Protein AF-A0A6M0C838-F1 (afdb_monomer)

Radius of gyration: 20.55 Å; Cα contacts (8 Å, |Δi|>4): 405; chains: 1; bounding box: 51×41×65 Å

Secondary structure (DSSP, 8-state):
--------HHHHHHHHHHHHHH--GGGPPPP-EEE-SSSS-HHHHHHHSB-TTS-B--EEEETTEEHHHHHHHTTSS----TT---SSSHHHHHHHHHHHHHTT-GGG-TTTTTTS----HHHHHHHHHHHHHHHHHIIIIIGGGTPEETTT-HHHHHHHHHHT-EEEEEEE-TT--SEEETTEEEEEEEETTEEEEEEEETTTSTTTHHHHHHIIIIISTTS--EEEEEEEEEEETTEEEEE---GGGEESSPPPP-

pLDDT: mean 93.05, std 8.96, range [28.39, 98.75]

Mean predicted aligned error: 4.48 Å

Sequence (258 aa):
AEGSKPVTEAGKAATEMAKQYFGLPNDKLTTVDIEFDGEEPVEICLEKYRDHQGRLICYVHKDGENYNLKLIEEGWSPYFYKYGYSRIYHREMLAAEAQAQANNLVIWNPATNIKSASRNYQLLIPWWSLRAGIVDRYRTYGIPTGVLAVRLDYPQILEAAEKGEFVTLFYDLQGGITKWLDRGASILDGAKDRLIKLWIPDAKSSKMRPLLRLLKNRYFGLGRGYVYISGKVEMYRDKPEIILKDLGQLSDFPPQIN

Foldseek 3Di:
DPDPDWDFLLNVVLVVVVCVVQDDPPRDGADKDWAALDPDPPVLQLVQQADQARDHDTFIGHPNDGVLLVCQLQVSDQPQQLQAARNPCNPSRVVSNVNCLVVCHRLNPCPRRVVTDHDPCVLVVVLSVLNRVLNVLCVVPVVVLQEAELRGRLVVLVVQQAVQHKHKYWFFCAAPFPDDDPQWTWDWDYHPLRIEIETEGNCVDPQNVVVSCCSVPAHYHSHSGIWIFIAGWHDDPPHTYGYDRDPVRTDSHHDDDD

Nearest PDB structures (foldseek):
  4wrd-assembly1_A  TM=8.066E-01  e=1.525E-03  Staphylococcus aureus subsp. aureus COL
  4yij-assembly1_A  TM=8.718E-01  e=3.773E-03  Staphylococcus aureus
  3nxw-assembly1_A  TM=7.493E-01  e=1.272E-03  Staphylococcus aureus
  5igg-assembly1_A  TM=7.469E-01  e=1.941E-03  Staphylococcus aureus
  7u5c-assembly1_F  TM=5.166E-01  e=9.843E-02  Homo sapiens

Solvent-accessible surface area (backbone atoms only — not comparable to full-atom values): 14233 Å² total; per-residue (Å²): 132,90,69,73,83,73,78,27,53,47,58,54,51,42,50,54,51,49,50,58,73,56,50,44,82,91,82,43,82,65,76,67,50,77,45,62,79,62,93,61,60,67,74,56,40,74,69,41,38,47,47,56,86,67,47,79,56,61,46,44,25,48,97,84,41,53,49,63,52,48,33,15,46,63,12,63,37,75,72,84,34,53,87,22,66,54,77,83,51,45,68,60,37,52,52,26,31,53,53,11,50,77,68,38,24,53,71,52,22,74,71,57,30,68,93,46,52,76,80,65,54,86,61,45,51,61,51,22,50,56,29,10,56,49,41,47,47,35,61,71,47,16,47,84,63,66,38,37,38,50,68,68,35,46,71,60,48,46,56,34,9,76,69,50,35,76,47,41,33,45,41,64,38,32,84,40,74,71,42,84,53,96,66,19,33,34,31,68,41,49,26,84,92,47,48,40,36,40,38,26,68,46,49,87,40,78,85,35,44,65,53,54,48,48,45,55,72,46,20,20,60,91,35,55,18,63,34,33,41,48,41,52,26,29,60,56,89,96,32,37,30,31,75,55,84,59,66,87,32,56,34,93,58,60,71,79,83,129

Structure (mmCIF, N/CA/C/O backbone):
data_AF-A0A6M0C838-F1
#
_entry.id   AF-A0A6M0C838-F1
#
loop_
_atom_site.group_PDB
_atom_site.id
_atom_site.type_symbol
_atom_site.label_atom_id
_atom_site.label_alt_id
_atom_site.label_comp_id
_atom_site.label_asym_id
_atom_site.label_entity_id
_atom_site.label_seq_id
_atom_site.pdbx_PDB_ins_code
_atom_site.Cartn_x
_atom_site.Cartn_y
_atom_site.Cartn_z
_atom_site.occupancy
_atom_site.B_iso_or_equiv
_atom_site.auth_seq_id
_atom_site.auth_comp_id
_atom_site.auth_asym_id
_atom_site.auth_atom_id
_atom_site.pdbx_PDB_model_num
ATOM 1 N N . ALA A 1 1 ? 3.795 18.740 6.873 1.00 28.39 1 ALA A N 1
ATOM 2 C CA . ALA A 1 1 ? 3.297 19.017 5.518 1.00 28.39 1 ALA A CA 1
ATOM 3 C C . ALA A 1 1 ? 3.721 17.853 4.640 1.00 28.39 1 ALA A C 1
ATOM 5 O O . ALA A 1 1 ? 4.916 17.679 4.432 1.00 28.39 1 ALA A O 1
ATOM 6 N N . GLU A 1 2 ? 2.786 17.002 4.220 1.00 32.84 2 GLU A N 1
ATOM 7 C CA . GLU A 1 2 ? 3.049 16.064 3.127 1.00 32.84 2 GLU A CA 1
ATOM 8 C C . GLU A 1 2 ? 3.131 16.900 1.850 1.00 32.84 2 GLU A C 1
ATOM 10 O O . GLU A 1 2 ? 2.119 17.262 1.256 1.00 32.84 2 GLU A O 1
ATOM 15 N N . GLY A 1 3 ? 4.348 17.316 1.498 1.00 43.34 3 GLY A N 1
ATOM 16 C CA . GLY A 1 3 ? 4.607 17.903 0.192 1.00 43.34 3 GLY A CA 1
ATOM 17 C C . GLY A 1 3 ? 4.214 16.896 -0.883 1.00 43.34 3 GLY A C 1
ATOM 18 O O . GLY A 1 3 ? 4.438 15.690 -0.725 1.00 43.34 3 GLY A O 1
ATOM 19 N N . SER A 1 4 ? 3.603 17.386 -1.959 1.00 58.72 4 SER A N 1
ATOM 20 C CA . SER A 1 4 ? 3.324 16.579 -3.141 1.00 58.72 4 SER A CA 1
ATOM 21 C C . SER A 1 4 ? 4.575 15.800 -3.556 1.00 58.72 4 SER A C 1
ATOM 23 O O . SER A 1 4 ? 5.711 16.240 -3.365 1.00 58.72 4 SER A O 1
ATOM 25 N N . LYS A 1 5 ? 4.362 14.594 -4.094 1.00 71.75 5 LYS A N 1
ATOM 26 C CA . LYS A 1 5 ? 5.429 13.765 -4.662 1.00 71.75 5 LYS A CA 1
ATOM 27 C C . LYS A 1 5 ? 6.321 14.657 -5.555 1.00 71.75 5 LYS A C 1
ATOM 29 O O . LYS A 1 5 ? 5.770 15.238 -6.487 1.00 71.75 5 LYS A O 1
ATOM 34 N N . PRO A 1 6 ? 7.640 14.787 -5.293 1.00 82.56 6 PRO A N 1
ATOM 35 C CA . PRO A 1 6 ? 8.487 15.657 -6.097 1.00 82.56 6 PRO A CA 1
ATOM 36 C C . PRO A 1 6 ? 8.467 15.211 -7.556 1.00 82.56 6 PRO A C 1
ATOM 38 O O . PRO A 1 6 ? 8.515 14.010 -7.839 1.00 82.56 6 PRO A O 1
ATOM 41 N N . VAL A 1 7 ? 8.412 16.185 -8.460 1.00 85.88 7 VAL A N 1
ATOM 42 C CA . VAL A 1 7 ? 8.670 15.966 -9.883 1.00 85.88 7 VAL A CA 1
ATOM 43 C C . VAL A 1 7 ? 10.185 15.944 -10.060 1.00 85.88 7 VAL A C 1
ATOM 45 O O . VAL A 1 7 ? 10.854 16.925 -9.740 1.00 85.88 7 VAL A O 1
ATOM 48 N N . THR A 1 8 ? 10.717 14.816 -10.520 1.00 90.44 8 THR A N 1
ATOM 49 C CA . THR A 1 8 ? 12.157 14.591 -10.704 1.00 90.44 8 THR A CA 1
ATOM 50 C C . THR A 1 8 ? 12.494 14.566 -12.195 1.00 90.44 8 THR A C 1
ATOM 52 O O . THR A 1 8 ? 11.625 14.246 -13.013 1.00 90.44 8 THR A O 1
ATOM 55 N N . GLU A 1 9 ? 13.737 14.873 -12.574 1.00 92.56 9 GLU A N 1
ATOM 56 C CA . GLU A 1 9 ? 14.165 14.760 -13.979 1.00 92.56 9 GLU A CA 1
ATOM 57 C C . GLU A 1 9 ? 14.080 13.312 -14.469 1.00 92.56 9 GLU A C 1
ATOM 59 O O . GLU A 1 9 ? 13.559 13.054 -15.554 1.00 92.56 9 GLU A O 1
ATOM 64 N N . ALA A 1 10 ? 14.456 12.354 -13.618 1.00 93.06 10 ALA A N 1
ATOM 65 C CA . ALA A 1 10 ? 14.259 10.938 -13.915 1.00 93.06 10 ALA A CA 1
ATOM 66 C C . ALA A 1 10 ? 12.784 10.583 -14.173 1.00 93.06 10 ALA A C 1
ATOM 68 O O . ALA A 1 10 ? 12.490 9.791 -15.059 1.00 93.06 10 ALA A O 1
ATOM 69 N N . GLY A 1 11 ? 11.844 11.176 -13.427 1.00 92.62 11 GLY A N 1
ATOM 70 C CA . GLY A 1 11 ? 10.411 10.923 -13.597 1.00 92.62 11 GLY A CA 1
ATOM 71 C C . GLY A 1 11 ? 9.865 11.463 -14.920 1.00 92.62 11 GLY A C 1
ATOM 72 O O . GLY A 1 11 ? 9.024 10.821 -15.552 1.00 92.62 11 GLY A O 1
ATOM 73 N N . LYS A 1 12 ? 10.371 12.616 -15.374 1.00 92.88 12 LYS A N 1
ATOM 74 C CA . LYS A 1 12 ? 10.066 13.145 -16.712 1.00 92.88 12 LYS A CA 1
ATOM 75 C C . LYS A 1 12 ? 10.638 12.231 -17.797 1.00 92.88 12 LYS A C 1
ATOM 77 O O . LYS A 1 12 ? 9.908 11.845 -18.701 1.00 92.88 12 LYS A O 1
ATOM 82 N N . ALA A 1 13 ? 11.901 11.826 -17.669 1.00 94.56 13 ALA A N 1
ATOM 83 C CA . ALA A 1 13 ? 12.549 10.931 -18.627 1.00 94.56 13 ALA A CA 1
ATOM 84 C C . ALA A 1 13 ? 11.859 9.556 -18.703 1.00 94.56 13 ALA A C 1
ATOM 86 O O . ALA A 1 13 ? 11.600 9.065 -19.796 1.00 94.56 13 ALA A O 1
ATOM 87 N N . ALA A 1 14 ? 11.463 8.983 -17.562 1.00 95.00 14 ALA A N 1
ATOM 88 C CA . ALA A 1 14 ? 10.695 7.739 -17.509 1.00 95.00 14 ALA A CA 1
ATOM 89 C C . ALA A 1 14 ? 9.324 7.869 -18.196 1.00 95.00 14 ALA A C 1
ATOM 91 O O . ALA A 1 14 ? 8.852 6.917 -18.810 1.00 95.00 14 ALA A O 1
ATOM 92 N N . THR A 1 15 ? 8.693 9.049 -18.131 1.00 94.25 15 THR A N 1
ATOM 93 C CA . THR A 1 15 ? 7.437 9.322 -18.851 1.00 94.25 15 THR A CA 1
ATOM 94 C C . THR A 1 15 ? 7.646 9.290 -20.363 1.00 94.25 15 THR A C 1
ATOM 96 O O . THR A 1 15 ? 6.845 8.692 -21.077 1.00 94.25 15 THR A O 1
ATOM 99 N N . GLU A 1 16 ? 8.717 9.907 -20.863 1.00 95.00 16 GLU A N 1
ATOM 100 C CA . GLU A 1 16 ? 9.027 9.881 -22.296 1.00 95.00 16 GLU A CA 1
ATOM 101 C C . GLU A 1 16 ? 9.441 8.484 -22.768 1.00 95.00 16 GLU A C 1
ATOM 103 O O . GLU A 1 16 ? 8.980 8.040 -23.817 1.00 95.00 16 GLU A O 1
ATOM 108 N N . MET A 1 17 ? 10.215 7.749 -21.965 1.00 95.19 17 MET A N 1
ATOM 109 C CA . MET A 1 17 ? 10.543 6.351 -22.247 1.00 95.19 17 MET A CA 1
ATOM 110 C C . MET A 1 17 ? 9.269 5.497 -22.341 1.00 95.19 17 MET A C 1
ATOM 112 O O . MET A 1 17 ? 9.098 4.775 -23.318 1.00 95.19 17 MET A O 1
ATOM 116 N N . ALA A 1 18 ? 8.320 5.647 -21.409 1.00 94.56 18 ALA A N 1
ATOM 117 C CA . ALA A 1 18 ? 7.044 4.930 -21.457 1.00 94.56 18 ALA A CA 1
ATOM 118 C C . ALA A 1 18 ? 6.247 5.236 -22.738 1.00 94.56 18 ALA A C 1
ATOM 120 O O . ALA A 1 18 ? 5.714 4.328 -23.375 1.00 94.56 18 ALA A O 1
ATOM 121 N N . LYS A 1 19 ? 6.180 6.514 -23.142 1.00 92.62 19 LYS A N 1
ATOM 122 C CA . LYS A 1 19 ? 5.511 6.924 -24.389 1.00 92.62 19 LYS A CA 1
ATOM 123 C C . LYS A 1 19 ? 6.163 6.304 -25.619 1.00 92.62 19 LYS A C 1
ATOM 125 O O . LYS A 1 19 ? 5.452 5.913 -26.535 1.00 92.62 19 LYS A O 1
ATOM 130 N N . GLN A 1 20 ? 7.491 6.224 -25.647 1.00 91.81 20 GLN A N 1
ATOM 131 C CA . GLN A 1 20 ? 8.221 5.587 -26.742 1.00 91.81 20 GLN A CA 1
ATOM 132 C C . GLN A 1 20 ? 7.998 4.073 -26.750 1.00 91.81 20 GLN A C 1
ATOM 134 O O . GLN A 1 20 ? 7.722 3.508 -27.802 1.00 91.81 20 GLN A O 1
ATOM 139 N N . TYR A 1 21 ? 8.051 3.432 -25.582 1.00 93.25 21 TYR A N 1
ATOM 140 C CA . TYR A 1 21 ? 7.872 1.991 -25.423 1.00 93.25 21 TYR A CA 1
ATOM 141 C C . TYR A 1 21 ? 6.490 1.505 -25.882 1.00 93.25 21 TYR A C 1
ATOM 143 O O . TYR A 1 21 ? 6.378 0.506 -26.592 1.00 93.25 21 TYR A O 1
ATOM 151 N N . PHE A 1 22 ? 5.434 2.228 -25.500 1.00 92.75 22 PHE A N 1
ATOM 152 C CA . PHE A 1 22 ? 4.050 1.914 -25.875 1.00 92.75 22 PHE A CA 1
ATOM 153 C C . PHE A 1 22 ? 3.586 2.617 -27.160 1.00 92.75 22 PHE A C 1
ATOM 155 O O . PHE A 1 22 ? 2.457 2.405 -27.603 1.00 92.75 22 PHE A O 1
ATOM 162 N N . GLY A 1 23 ? 4.424 3.467 -27.751 1.00 87.94 23 GLY A N 1
ATOM 163 C CA . GLY A 1 23 ? 4.098 4.208 -28.961 1.00 87.94 23 GLY A CA 1
ATOM 164 C C . GLY A 1 23 ? 4.132 3.313 -30.197 1.00 87.94 23 GLY A C 1
ATOM 165 O O . GLY A 1 23 ? 5.055 2.525 -30.385 1.00 87.94 23 GLY A O 1
ATOM 166 N N . LEU A 1 24 ? 3.143 3.470 -31.076 1.00 79.25 24 LEU A N 1
ATOM 167 C CA . LEU A 1 24 ? 3.157 2.905 -32.425 1.00 79.25 24 LEU A CA 1
ATOM 168 C C . LEU A 1 24 ? 3.173 4.032 -33.469 1.00 79.25 24 LEU A C 1
ATOM 170 O O . LEU A 1 24 ? 2.684 5.130 -33.194 1.00 79.25 24 LEU A O 1
ATOM 174 N N . PRO A 1 25 ? 3.677 3.778 -34.692 1.00 75.00 25 PRO A N 1
ATOM 175 C CA . PRO A 1 25 ? 3.532 4.722 -35.795 1.00 75.00 25 PRO A CA 1
ATOM 176 C C . PRO A 1 25 ? 2.058 5.082 -36.053 1.00 75.00 25 PRO A C 1
ATOM 178 O O . PRO A 1 25 ? 1.180 4.218 -35.980 1.00 75.00 25 PRO A O 1
ATOM 181 N N . ASN A 1 26 ? 1.808 6.338 -36.439 1.00 76.38 26 ASN A N 1
ATOM 182 C CA . ASN A 1 26 ? 0.496 6.864 -36.845 1.00 76.38 26 ASN A CA 1
ATOM 183 C C . ASN A 1 26 ? -0.595 6.802 -35.756 1.00 76.38 26 ASN A C 1
ATOM 185 O O . ASN A 1 26 ? -1.733 6.446 -36.060 1.00 76.38 26 ASN A O 1
ATOM 189 N N . ASP A 1 27 ? -0.250 7.108 -34.501 1.00 69.56 27 ASP A N 1
ATOM 190 C CA . ASP A 1 27 ? -1.187 7.187 -33.363 1.00 69.56 27 ASP A CA 1
ATOM 191 C C . ASP A 1 27 ? -2.008 5.907 -33.112 1.00 69.56 27 ASP A C 1
ATOM 193 O O . ASP A 1 27 ? -3.088 5.938 -32.515 1.00 69.56 27 ASP A O 1
ATOM 197 N N . LYS A 1 28 ? -1.508 4.746 -33.554 1.00 78.44 28 LYS A N 1
ATOM 198 C CA . LYS A 1 28 ? -2.159 3.467 -33.260 1.00 78.44 28 LYS A CA 1
ATOM 199 C C . LYS A 1 28 ? -2.012 3.128 -31.777 1.00 78.44 28 LYS A C 1
ATOM 201 O O . LYS A 1 28 ? -0.942 3.280 -31.192 1.00 78.44 28 LYS A O 1
ATOM 206 N N . LEU A 1 29 ? -3.086 2.614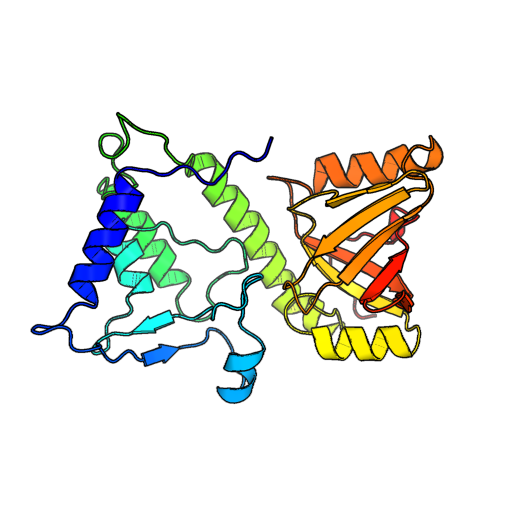 -31.183 1.00 80.62 29 LEU A N 1
ATOM 207 C CA . LEU A 1 29 ? -3.047 2.080 -29.824 1.00 80.62 29 LEU A CA 1
ATOM 208 C C . LEU A 1 29 ? -2.270 0.760 -29.814 1.00 80.62 29 LEU A C 1
ATOM 210 O O . LEU A 1 29 ? -2.553 -0.135 -30.612 1.00 80.62 29 LEU A O 1
ATOM 214 N N . THR A 1 30 ? -1.306 0.635 -28.903 1.00 89.00 30 THR A N 1
ATOM 215 C CA . THR A 1 30 ? -0.664 -0.652 -28.621 1.00 89.00 30 THR A CA 1
ATOM 216 C C . THR A 1 30 ? -1.625 -1.564 -27.866 1.00 89.00 30 THR A C 1
ATOM 218 O O . THR A 1 30 ? -2.434 -1.102 -27.061 1.00 89.00 30 THR A O 1
ATOM 221 N N . THR A 1 31 ? -1.523 -2.866 -28.118 1.00 92.69 31 THR A N 1
ATOM 222 C CA . THR A 1 31 ? -2.151 -3.883 -27.267 1.00 92.69 31 THR A CA 1
ATOM 223 C C . THR A 1 31 ? -1.137 -4.323 -26.221 1.00 92.69 31 THR A C 1
ATOM 225 O O . THR A 1 31 ? 0.065 -4.331 -26.491 1.00 92.69 31 THR A O 1
ATOM 228 N N . VAL A 1 32 ? -1.621 -4.620 -25.021 1.00 95.94 32 VAL A N 1
ATOM 229 C CA . VAL A 1 32 ? -0.826 -5.145 -23.911 1.00 95.94 32 VAL A CA 1
ATOM 230 C C . VAL A 1 32 ? -1.618 -6.242 -23.225 1.00 95.94 32 VAL A C 1
ATOM 232 O O . VAL A 1 32 ? -2.849 -6.168 -23.172 1.00 95.94 32 VAL A O 1
ATOM 235 N N . ASP A 1 33 ? -0.907 -7.207 -22.662 1.00 96.88 33 ASP A N 1
ATOM 236 C CA . ASP A 1 33 ? -1.489 -8.179 -21.751 1.00 96.88 33 ASP A CA 1
ATOM 237 C C . ASP A 1 33 ? -1.385 -7.654 -20.319 1.00 96.88 33 ASP A C 1
ATOM 239 O O . ASP A 1 33 ? -0.423 -6.979 -19.934 1.00 96.88 33 ASP A O 1
ATOM 243 N N . ILE A 1 34 ? -2.411 -7.947 -19.526 1.00 96.19 34 ILE A N 1
ATOM 244 C CA . ILE A 1 34 ? -2.494 -7.557 -18.123 1.00 96.19 34 ILE A CA 1
ATOM 245 C C . ILE A 1 34 ? -2.469 -8.825 -17.279 1.00 96.19 34 ILE A C 1
ATOM 247 O O . ILE A 1 34 ? -3.307 -9.706 -17.455 1.00 96.19 34 ILE A O 1
ATOM 251 N N . GLU A 1 35 ? -1.547 -8.883 -16.324 1.00 96.69 35 GLU A N 1
ATOM 252 C CA . GLU A 1 35 ? -1.422 -9.989 -15.377 1.00 96.69 35 GLU A CA 1
ATOM 253 C C . GLU A 1 35 ? -1.658 -9.481 -13.951 1.00 96.69 35 GLU A C 1
ATOM 255 O O . GLU A 1 35 ? -1.008 -8.543 -13.479 1.00 96.69 35 GLU A O 1
ATOM 260 N N . PHE A 1 36 ? -2.610 -10.089 -13.247 1.00 95.69 36 PHE A N 1
ATOM 261 C CA . PHE A 1 36 ? -2.862 -9.782 -11.844 1.00 95.69 36 PHE A CA 1
ATOM 262 C C . PHE A 1 36 ? -1.992 -10.652 -10.940 1.00 95.69 36 PHE A C 1
ATOM 264 O O . PHE A 1 36 ? -1.805 -11.833 -11.187 1.00 95.69 36 PHE A O 1
ATOM 271 N N . ASP A 1 37 ? -1.526 -10.075 -9.833 1.00 92.19 37 ASP A N 1
ATOM 272 C CA . ASP A 1 37 ? -0.753 -10.780 -8.798 1.00 92.19 37 ASP A CA 1
ATOM 273 C C . ASP A 1 37 ? -1.647 -11.662 -7.890 1.00 92.19 37 ASP A C 1
ATOM 275 O O . ASP A 1 37 ? -1.241 -12.054 -6.797 1.00 92.19 37 ASP A O 1
ATOM 279 N N . GLY A 1 38 ? -2.910 -11.876 -8.273 1.00 87.38 38 GLY A N 1
ATOM 280 C CA . GLY A 1 38 ? -3.919 -12.662 -7.561 1.00 87.38 38 GLY A CA 1
ATOM 281 C C . GLY A 1 38 ? -4.126 -14.036 -8.188 1.00 87.38 38 GLY A C 1
ATOM 282 O O . GLY A 1 38 ? -3.859 -14.224 -9.368 1.00 87.38 38 GLY A O 1
ATOM 283 N N . GLU A 1 39 ? -4.623 -14.984 -7.397 1.00 88.12 39 GLU A N 1
ATOM 284 C CA . GLU A 1 39 ? -4.967 -16.338 -7.871 1.00 88.12 39 GLU A CA 1
ATOM 285 C C . GLU A 1 39 ? -6.455 -16.453 -8.247 1.00 88.12 39 GLU A C 1
ATOM 287 O O . GLU A 1 39 ? -6.923 -17.498 -8.696 1.00 88.12 39 GLU A O 1
ATOM 292 N N . GLU A 1 40 ? -7.225 -15.385 -8.036 1.00 91.62 40 GLU A N 1
ATOM 293 C CA . GLU A 1 40 ? -8.644 -15.349 -8.360 1.00 91.62 40 GLU A CA 1
ATOM 294 C C . GLU A 1 40 ? -8.890 -15.242 -9.880 1.00 91.62 40 GLU A C 1
ATOM 296 O O . GLU A 1 40 ? -8.058 -14.691 -10.604 1.00 91.62 40 GLU A O 1
ATOM 301 N N . PRO A 1 41 ? -10.065 -15.680 -10.377 1.00 94.62 41 PRO A N 1
ATOM 302 C CA . PRO A 1 41 ? -10.502 -15.408 -11.746 1.00 94.62 41 PRO A CA 1
ATOM 303 C C . PRO A 1 41 ? -10.345 -13.934 -12.151 1.00 94.62 41 PRO A C 1
ATOM 305 O O . PRO A 1 41 ? -10.507 -13.024 -11.328 1.00 94.62 41 PRO A O 1
ATOM 308 N N . VAL A 1 42 ? -10.064 -13.689 -13.434 1.00 93.00 42 VAL A N 1
ATOM 309 C CA . VAL A 1 42 ? -9.753 -12.353 -13.976 1.00 93.00 42 VAL A CA 1
ATOM 310 C C . VAL A 1 42 ? -10.862 -11.342 -13.683 1.00 93.00 42 VAL A C 1
ATOM 312 O O . VAL A 1 42 ? -10.577 -10.193 -13.348 1.00 93.00 42 VAL A O 1
ATOM 315 N N . GLU A 1 43 ? -12.122 -11.764 -13.743 1.00 93.00 43 GLU A N 1
ATOM 316 C CA . GLU A 1 43 ? -13.293 -10.925 -13.484 1.00 93.00 43 GLU A CA 1
ATOM 317 C C . GLU A 1 43 ? -13.299 -10.407 -12.042 1.00 93.00 43 GLU A C 1
ATOM 319 O O . GLU A 1 43 ? -13.562 -9.229 -11.798 1.00 93.00 43 GLU A O 1
ATOM 324 N N . ILE A 1 44 ? -12.927 -11.268 -11.090 1.00 91.69 44 ILE A N 1
ATOM 325 C CA . ILE A 1 44 ? -12.783 -10.899 -9.678 1.00 91.69 44 ILE A CA 1
ATOM 326 C C . ILE A 1 44 ? -11.574 -9.978 -9.506 1.00 91.69 44 ILE A C 1
ATOM 328 O O . ILE A 1 44 ? -11.643 -8.982 -8.778 1.00 91.69 44 ILE A O 1
ATOM 332 N N . CYS A 1 45 ? -10.471 -10.264 -10.199 1.00 92.19 45 CYS A N 1
ATOM 333 C CA . CYS A 1 45 ? -9.277 -9.438 -10.110 1.00 92.19 45 CYS A CA 1
ATOM 334 C C . CYS A 1 45 ? -9.510 -8.003 -10.616 1.00 92.19 45 CYS A C 1
ATOM 336 O O . CYS A 1 45 ? -9.096 -7.041 -9.963 1.00 92.19 45 CYS A O 1
ATOM 338 N N . LEU A 1 46 ? -10.241 -7.846 -11.724 1.00 91.25 46 LEU A N 1
ATOM 339 C CA . LEU A 1 46 ? -10.620 -6.553 -12.306 1.00 91.25 46 LEU A CA 1
ATOM 340 C C . LEU A 1 46 ? -11.431 -5.674 -11.348 1.00 91.25 46 LEU A C 1
ATOM 342 O O . LEU A 1 46 ? -11.379 -4.441 -11.444 1.00 91.25 46 LEU A O 1
ATOM 346 N N . GLU A 1 47 ? -12.185 -6.281 -10.437 1.00 87.25 47 GLU A N 1
ATOM 347 C CA . GLU A 1 47 ? -12.945 -5.563 -9.421 1.00 87.25 47 GLU A CA 1
ATOM 348 C C . GLU A 1 47 ? -12.105 -5.259 -8.172 1.00 87.25 47 GLU A C 1
ATOM 350 O O . GLU A 1 47 ? -12.133 -4.132 -7.663 1.00 87.25 47 GLU A O 1
ATOM 355 N N . LYS A 1 48 ? -11.358 -6.251 -7.673 1.00 87.88 48 LYS A N 1
ATOM 356 C CA . LYS A 1 48 ? -10.643 -6.166 -6.390 1.00 87.88 48 LYS A CA 1
ATOM 357 C C . LYS A 1 48 ? -9.320 -5.408 -6.464 1.00 87.88 48 LYS A C 1
ATOM 359 O O . LYS A 1 48 ? -8.985 -4.655 -5.548 1.00 87.88 48 LYS A O 1
ATOM 364 N N . TYR A 1 49 ? -8.535 -5.600 -7.522 1.00 89.38 49 TYR A N 1
ATOM 365 C CA . TYR A 1 49 ? -7.148 -5.127 -7.588 1.00 89.38 49 TYR A CA 1
ATOM 366 C C . TYR A 1 49 ? -7.081 -3.710 -8.146 1.00 89.38 49 TYR A C 1
ATOM 368 O O . TYR A 1 49 ? -6.602 -3.457 -9.253 1.00 89.38 49 TYR A O 1
ATOM 376 N N . ARG A 1 50 ? -7.565 -2.765 -7.337 1.00 87.56 50 ARG A N 1
ATOM 377 C CA . ARG A 1 50 ? -7.547 -1.334 -7.640 1.00 87.56 50 ARG A CA 1
ATOM 378 C C . ARG A 1 50 ? -6.889 -0.527 -6.535 1.00 87.56 50 ARG A C 1
ATOM 380 O O . ARG A 1 50 ? -6.901 -0.901 -5.362 1.00 87.56 50 ARG A O 1
ATOM 387 N N . ASP A 1 51 ? -6.283 0.588 -6.916 1.00 85.88 51 ASP A N 1
ATOM 388 C CA . ASP A 1 51 ? -5.803 1.572 -5.952 1.00 85.88 51 ASP A CA 1
ATOM 389 C C . ASP A 1 51 ? -6.913 2.528 -5.496 1.00 85.88 51 ASP A C 1
ATOM 391 O O . ASP A 1 51 ? -8.059 2.458 -5.936 1.00 85.88 51 ASP A O 1
ATOM 395 N N . HIS A 1 52 ? -6.566 3.465 -4.612 1.00 81.75 52 HIS A N 1
ATOM 396 C CA . HIS A 1 52 ? -7.521 4.437 -4.078 1.00 81.75 52 HIS A CA 1
ATOM 397 C C . HIS A 1 52 ? -8.110 5.393 -5.133 1.00 81.75 52 HIS A C 1
ATOM 399 O O . HIS A 1 52 ? -9.110 6.058 -4.857 1.00 81.75 52 HIS A O 1
ATOM 405 N N . GLN A 1 53 ? -7.496 5.486 -6.319 1.00 83.44 53 GLN A N 1
ATOM 406 C CA . GLN A 1 53 ? -8.008 6.238 -7.467 1.00 83.44 53 GLN A CA 1
ATOM 407 C C . GLN A 1 53 ? -8.796 5.357 -8.452 1.00 83.44 53 GLN A C 1
ATOM 409 O O . GLN A 1 53 ? -9.240 5.860 -9.481 1.00 83.44 53 GLN A O 1
ATOM 414 N N . GLY A 1 54 ? -8.969 4.065 -8.163 1.00 83.81 54 GLY A N 1
ATOM 415 C CA . GLY A 1 54 ? -9.667 3.119 -9.028 1.00 83.81 54 GLY A CA 1
ATOM 416 C C . GLY A 1 54 ? -8.817 2.570 -10.177 1.00 83.81 54 GLY A C 1
ATOM 417 O O . GLY A 1 54 ? -9.359 1.889 -11.048 1.00 83.81 54 GLY A O 1
ATOM 418 N N . ARG A 1 55 ? -7.504 2.836 -10.212 1.00 89.88 55 ARG A N 1
ATOM 419 C CA . ARG A 1 55 ? -6.605 2.308 -11.254 1.00 89.88 55 ARG A CA 1
ATOM 420 C C . ARG A 1 55 ? -6.281 0.847 -10.973 1.00 89.88 55 ARG A C 1
ATOM 422 O O . ARG A 1 55 ? -6.072 0.495 -9.814 1.00 89.88 55 ARG A O 1
ATOM 429 N N . LEU A 1 56 ? -6.211 0.028 -12.021 1.00 92.50 56 LEU A N 1
ATOM 430 C CA . LEU A 1 56 ? -5.821 -1.377 -11.901 1.00 92.50 56 LEU A CA 1
ATOM 431 C C . LEU A 1 56 ? -4.391 -1.502 -11.365 1.00 92.50 56 LEU A C 1
ATOM 433 O O . LEU A 1 56 ? -3.500 -0.747 -11.755 1.00 92.50 56 LEU A O 1
ATOM 437 N N . ILE A 1 57 ? -4.185 -2.475 -10.484 1.00 92.25 57 ILE A N 1
ATOM 438 C CA . ILE A 1 57 ? -2.871 -2.857 -9.968 1.00 92.25 57 ILE A CA 1
ATOM 439 C C . ILE A 1 57 ? -2.531 -4.217 -10.563 1.00 92.25 57 ILE A C 1
ATOM 441 O O . ILE A 1 57 ? -3.114 -5.227 -10.178 1.00 92.25 57 ILE A O 1
ATOM 445 N N . CYS A 1 58 ? -1.606 -4.215 -11.514 1.00 95.31 58 CYS A N 1
ATOM 446 C CA . CYS A 1 58 ? -1.263 -5.366 -12.339 1.00 95.31 58 CYS A CA 1
ATOM 447 C C . CYS A 1 58 ? 0.148 -5.214 -12.925 1.00 95.31 58 CYS A C 1
ATOM 449 O O . CYS A 1 58 ? 0.736 -4.124 -12.883 1.00 95.31 58 CYS A O 1
ATOM 451 N N . TYR A 1 59 ? 0.671 -6.308 -13.468 1.00 97.19 59 TYR A N 1
ATOM 452 C CA . TYR A 1 59 ? 1.809 -6.307 -14.376 1.00 97.19 59 TYR A CA 1
ATOM 453 C C . TYR A 1 59 ? 1.317 -6.082 -15.800 1.00 97.19 59 TYR A C 1
ATOM 455 O O . TYR A 1 59 ? 0.252 -6.566 -16.186 1.00 97.19 59 TYR A O 1
ATOM 463 N N . VAL A 1 60 ? 2.091 -5.318 -16.562 1.00 97.56 60 VAL A N 1
ATOM 464 C CA . VAL A 1 60 ? 1.810 -5.020 -17.964 1.00 97.56 60 VAL A CA 1
ATOM 465 C C . VAL A 1 60 ? 2.854 -5.722 -18.811 1.00 97.56 60 VAL A C 1
ATOM 467 O O . VAL A 1 60 ? 4.052 -5.542 -18.589 1.00 97.56 60 VAL A O 1
ATOM 470 N N . HIS A 1 61 ? 2.392 -6.478 -19.799 1.00 97.88 61 HIS A N 1
ATOM 471 C CA . HIS A 1 61 ? 3.250 -7.164 -20.751 1.00 97.88 61 HIS A CA 1
ATOM 472 C C . HIS A 1 61 ? 3.006 -6.630 -22.157 1.00 97.88 61 HIS A C 1
ATOM 474 O O . HIS A 1 61 ? 1.861 -6.480 -22.585 1.00 97.88 61 HIS A O 1
ATOM 480 N N . LYS A 1 62 ? 4.080 -6.331 -22.884 1.00 95.88 62 LYS A N 1
ATOM 481 C CA . LYS A 1 62 ? 4.014 -5.933 -24.294 1.00 95.88 62 LYS A CA 1
ATOM 482 C C . LYS A 1 62 ? 4.868 -6.894 -25.101 1.00 95.88 62 LYS A C 1
ATOM 484 O O . LYS A 1 62 ? 6.054 -7.031 -24.829 1.00 95.88 62 LYS A O 1
ATOM 489 N N . ASP A 1 63 ? 4.258 -7.564 -26.076 1.00 94.25 63 ASP A N 1
ATOM 490 C CA . ASP A 1 63 ? 4.932 -8.563 -26.916 1.00 94.25 63 ASP A CA 1
ATOM 491 C C . ASP A 1 63 ? 5.658 -9.651 -26.083 1.00 94.25 63 ASP A C 1
ATOM 493 O O . ASP A 1 63 ? 6.728 -10.130 -26.452 1.00 94.25 63 ASP A O 1
ATOM 497 N N . GLY A 1 64 ? 5.085 -10.014 -24.925 1.00 95.44 64 GLY A N 1
ATOM 498 C CA . GLY A 1 64 ? 5.651 -10.973 -23.966 1.00 95.44 64 GLY A CA 1
ATOM 499 C C . GLY A 1 64 ? 6.717 -10.419 -23.008 1.00 95.44 64 GLY A C 1
ATOM 500 O O . GLY A 1 64 ? 7.164 -11.151 -22.128 1.00 95.44 64 GLY A O 1
ATOM 501 N N . GLU A 1 65 ? 7.129 -9.153 -23.132 1.00 97.06 65 GLU A N 1
ATOM 502 C CA . GLU A 1 65 ? 8.076 -8.518 -22.206 1.00 97.06 65 GLU A CA 1
ATOM 503 C C . GLU A 1 65 ? 7.342 -7.902 -21.007 1.00 97.06 65 GLU A C 1
ATOM 505 O O . GLU A 1 65 ? 6.444 -7.073 -21.172 1.00 97.06 65 GLU A O 1
ATOM 510 N N . ASN A 1 66 ? 7.768 -8.257 -19.792 1.00 98.00 66 ASN A N 1
ATOM 511 C CA . ASN A 1 66 ? 7.261 -7.674 -18.552 1.00 98.00 66 ASN A CA 1
ATOM 512 C C . ASN A 1 66 ? 7.791 -6.242 -18.381 1.00 98.00 66 ASN A C 1
ATOM 514 O O . ASN A 1 66 ? 8.920 -6.019 -17.930 1.00 98.00 66 ASN A O 1
ATOM 518 N N . TYR A 1 67 ? 6.950 -5.257 -18.691 1.00 97.81 67 TYR A N 1
ATOM 519 C CA . TYR A 1 67 ? 7.309 -3.843 -18.621 1.00 97.81 67 TYR A CA 1
ATOM 520 C C . TYR A 1 67 ? 7.702 -3.412 -17.202 1.00 97.81 67 TYR A C 1
ATOM 522 O O . TYR A 1 67 ? 8.628 -2.623 -17.020 1.00 97.81 67 TYR A O 1
ATOM 530 N N . ASN A 1 68 ? 7.041 -3.943 -16.169 1.00 97.62 68 ASN A N 1
ATOM 531 C CA . ASN A 1 68 ? 7.354 -3.604 -14.782 1.00 97.62 68 ASN A CA 1
ATOM 532 C C . ASN A 1 68 ? 8.768 -4.052 -14.392 1.00 97.62 68 ASN A C 1
ATOM 534 O O . ASN A 1 68 ? 9.463 -3.304 -13.704 1.00 97.62 68 ASN A O 1
ATOM 538 N N . LEU A 1 69 ? 9.187 -5.245 -14.823 1.00 98.25 69 LEU A N 1
ATOM 539 C CA . LEU A 1 69 ? 10.539 -5.746 -14.583 1.00 98.25 69 LEU A CA 1
ATOM 540 C C . LEU A 1 69 ? 11.571 -4.929 -15.371 1.00 98.25 69 LEU A C 1
ATOM 542 O O . LEU A 1 69 ? 12.533 -4.451 -14.772 1.00 98.25 69 LEU A O 1
ATOM 546 N N . LYS A 1 70 ? 11.303 -4.645 -16.653 1.00 98.31 70 LYS A N 1
ATOM 547 C CA . LYS A 1 70 ? 12.145 -3.785 -17.502 1.00 98.31 70 LYS A CA 1
ATOM 548 C C . LYS A 1 70 ? 12.451 -2.435 -16.853 1.00 98.31 70 LYS A C 1
ATOM 550 O O . LYS A 1 70 ? 13.599 -1.995 -16.820 1.00 98.31 70 LYS A O 1
ATOM 555 N N . LEU A 1 71 ? 11.430 -1.773 -16.298 1.00 98.38 71 LEU A N 1
ATOM 556 C CA . LEU A 1 71 ? 11.601 -0.494 -15.601 1.00 98.38 71 LEU A CA 1
ATOM 557 C C . LEU A 1 71 ? 12.598 -0.576 -14.445 1.00 98.38 71 LEU A C 1
ATOM 559 O O . LEU A 1 71 ? 13.288 0.404 -14.165 1.00 98.38 71 LEU A O 1
ATOM 563 N N . ILE A 1 72 ? 12.626 -1.707 -13.746 1.00 98.56 72 ILE A N 1
ATOM 564 C CA . ILE A 1 72 ? 13.504 -1.921 -12.600 1.00 98.56 72 ILE A CA 1
ATOM 565 C C . ILE A 1 72 ? 14.914 -2.258 -13.086 1.00 98.56 72 ILE A C 1
ATOM 567 O O . ILE A 1 72 ? 15.870 -1.640 -12.621 1.00 98.56 72 ILE A O 1
ATOM 571 N N . GLU A 1 73 ? 15.035 -3.169 -14.053 1.00 98.62 73 GLU A N 1
ATOM 572 C CA . GLU A 1 73 ? 16.309 -3.588 -14.653 1.00 98.62 73 GLU A CA 1
ATOM 573 C C . GLU A 1 73 ? 17.076 -2.415 -15.267 1.00 98.62 73 GLU A C 1
ATOM 575 O O . GLU A 1 73 ? 18.280 -2.278 -15.062 1.00 98.62 73 GLU A O 1
ATOM 580 N N . GLU A 1 74 ? 16.376 -1.521 -15.963 1.00 98.44 74 GLU A N 1
ATOM 581 C CA . GLU A 1 74 ? 16.965 -0.335 -16.592 1.00 98.44 74 GLU A CA 1
ATOM 582 C C . GLU A 1 74 ? 17.067 0.871 -15.634 1.00 98.44 74 GLU A C 1
ATOM 584 O O . GLU A 1 74 ? 17.537 1.946 -16.010 1.00 98.44 74 GLU A O 1
ATOM 589 N N . GLY A 1 75 ? 16.640 0.716 -14.377 1.00 97.88 75 GLY A N 1
ATOM 590 C CA . GLY A 1 75 ? 16.744 1.742 -13.338 1.00 97.88 75 GLY A CA 1
ATOM 591 C C . GLY A 1 75 ? 15.764 2.913 -13.468 1.00 97.88 75 GLY A C 1
ATOM 592 O O . GLY A 1 75 ? 15.925 3.913 -12.769 1.00 97.88 75 GLY A O 1
ATOM 593 N N . TRP A 1 76 ? 14.742 2.825 -14.321 1.00 97.44 76 TRP A N 1
ATOM 594 C CA . TRP A 1 76 ? 13.686 3.840 -14.450 1.00 97.44 76 TRP A CA 1
ATOM 595 C C . TRP A 1 76 ? 12.771 3.912 -13.223 1.00 97.44 76 TRP A C 1
ATOM 597 O O . TRP A 1 76 ? 12.221 4.973 -12.915 1.00 97.44 76 TRP A O 1
ATOM 607 N N . SER A 1 77 ? 12.608 2.796 -12.511 1.00 96.62 77 SER A N 1
ATOM 608 C CA . SER A 1 77 ? 11.794 2.684 -11.301 1.00 96.62 77 SER A CA 1
ATOM 609 C C . SER A 1 77 ? 12.512 1.846 -10.246 1.00 96.62 77 SER A C 1
ATOM 611 O O . SER A 1 77 ? 13.185 0.883 -10.602 1.00 96.62 77 SER A O 1
ATOM 613 N N . PRO A 1 78 ? 12.344 2.137 -8.942 1.00 96.88 78 PRO A N 1
ATOM 614 C CA . PRO A 1 78 ? 12.675 1.145 -7.935 1.00 96.88 78 PRO A CA 1
ATOM 615 C C . PRO A 1 78 ? 11.642 0.017 -7.988 1.00 96.88 78 PRO A C 1
ATOM 617 O O . PRO A 1 78 ? 10.537 0.185 -8.527 1.00 96.88 78 PRO A O 1
ATOM 620 N N . TYR A 1 79 ? 11.942 -1.095 -7.333 1.00 97.69 79 TYR A N 1
ATOM 621 C CA . TYR A 1 79 ? 10.916 -2.062 -7.001 1.00 97.69 79 TYR A CA 1
ATOM 622 C C . TYR A 1 79 ? 10.016 -1.461 -5.904 1.00 97.69 79 TYR A C 1
ATOM 624 O O . TYR A 1 7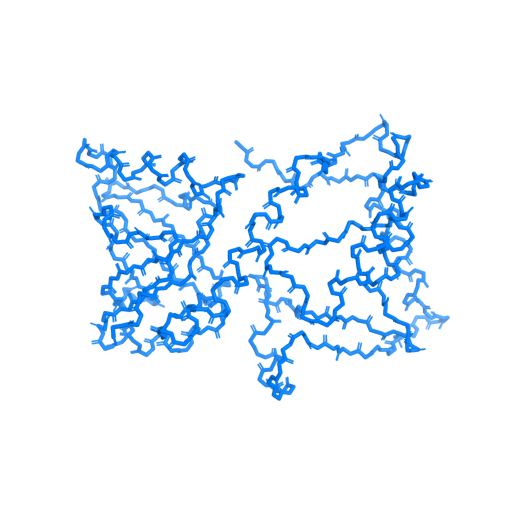9 ? 10.425 -1.236 -4.766 1.00 97.69 79 TYR A O 1
ATOM 632 N N . PHE A 1 80 ? 8.769 -1.126 -6.247 1.00 95.56 80 PHE A N 1
ATOM 633 C CA . PHE A 1 80 ? 7.845 -0.421 -5.350 1.00 95.56 80 PHE A CA 1
ATOM 634 C C . PHE A 1 80 ? 6.860 -1.380 -4.660 1.00 95.56 80 PHE A C 1
ATOM 636 O O . PHE A 1 80 ? 5.720 -1.539 -5.088 1.00 95.56 80 PHE A O 1
ATOM 643 N N . TYR A 1 81 ? 7.281 -1.990 -3.550 1.00 95.50 81 TYR A N 1
ATOM 644 C CA . TYR A 1 81 ? 6.549 -3.076 -2.869 1.00 95.50 81 TYR A CA 1
ATOM 645 C C . TYR A 1 81 ? 5.922 -2.687 -1.521 1.00 95.50 81 TYR A C 1
ATOM 647 O O . TYR A 1 81 ? 5.577 -3.538 -0.708 1.00 95.50 81 TYR A O 1
ATOM 655 N N . LYS A 1 82 ? 5.692 -1.394 -1.253 1.00 93.88 82 LYS A N 1
ATOM 656 C CA . LYS A 1 82 ? 5.141 -0.940 0.046 1.00 93.88 82 LYS A CA 1
ATOM 657 C C . LYS A 1 82 ? 3.725 -1.452 0.385 1.00 93.88 82 LYS A C 1
ATOM 659 O O . LYS A 1 82 ? 3.231 -1.181 1.483 1.00 93.88 82 LYS A O 1
ATOM 664 N N . TYR A 1 83 ? 3.063 -2.091 -0.579 1.00 91.62 83 TYR A N 1
ATOM 665 C CA . TYR A 1 83 ? 1.717 -2.664 -0.497 1.00 91.62 83 TYR A CA 1
ATOM 666 C C . TYR A 1 83 ? 1.730 -4.206 -0.518 1.00 91.62 83 TYR A C 1
ATOM 668 O O . TYR A 1 83 ? 0.690 -4.814 -0.754 1.00 91.62 83 TYR A O 1
ATOM 676 N N . GLY A 1 84 ? 2.890 -4.825 -0.270 1.00 94.06 84 GLY A N 1
ATOM 677 C CA . GLY A 1 84 ? 3.100 -6.273 -0.316 1.00 94.06 84 GLY A CA 1
ATOM 678 C C . GLY A 1 84 ? 4.153 -6.655 -1.347 1.00 94.06 84 GLY A C 1
ATOM 679 O O . GLY A 1 84 ? 4.361 -5.930 -2.325 1.00 94.06 84 GLY A O 1
ATOM 680 N N . TYR A 1 85 ? 4.817 -7.789 -1.123 1.00 96.00 85 TYR A N 1
ATOM 681 C CA . TYR A 1 85 ? 5.680 -8.370 -2.144 1.00 96.00 85 TYR A CA 1
ATOM 682 C C . TYR A 1 85 ? 4.831 -8.857 -3.321 1.00 96.00 85 TYR A C 1
ATOM 684 O O . TYR A 1 85 ? 3.659 -9.215 -3.154 1.00 96.00 85 TYR A O 1
ATOM 692 N N . SER A 1 86 ? 5.447 -8.841 -4.501 1.00 96.12 86 SER A N 1
ATOM 693 C CA . SER A 1 86 ? 4.917 -9.549 -5.663 1.00 96.12 86 SER A CA 1
ATOM 694 C C . SER A 1 86 ? 4.869 -11.032 -5.319 1.00 96.12 86 SER A C 1
ATOM 696 O O . SER A 1 86 ? 5.829 -11.558 -4.763 1.00 96.12 86 SER A O 1
ATOM 698 N N . ARG A 1 87 ? 3.772 -11.711 -5.624 1.00 94.19 87 ARG A N 1
ATOM 699 C CA . ARG A 1 87 ? 3.690 -13.164 -5.446 1.00 94.19 87 ARG A CA 1
ATOM 700 C C . ARG A 1 87 ? 4.418 -13.904 -6.567 1.00 94.19 87 ARG A C 1
ATOM 702 O O . ARG A 1 87 ? 4.909 -15.002 -6.336 1.00 94.19 87 ARG A O 1
ATOM 709 N N . ILE A 1 88 ? 4.526 -13.272 -7.736 1.00 96.06 88 ILE A N 1
ATOM 710 C CA . ILE A 1 88 ? 5.078 -13.870 -8.957 1.00 96.06 88 ILE A CA 1
ATOM 711 C C . ILE A 1 88 ? 6.561 -13.509 -9.158 1.00 96.06 88 ILE A C 1
ATOM 713 O O . ILE A 1 88 ? 7.383 -14.396 -9.351 1.00 96.06 88 ILE A O 1
ATOM 717 N N . TYR A 1 89 ? 6.919 -12.223 -9.049 1.00 97.75 89 TYR A N 1
ATOM 718 C CA . TYR A 1 89 ? 8.198 -11.666 -9.523 1.00 97.75 89 TYR A CA 1
ATOM 719 C C . TYR A 1 89 ? 9.101 -11.072 -8.429 1.00 97.75 89 TYR A C 1
ATOM 721 O O . TYR A 1 89 ? 10.006 -10.285 -8.713 1.00 97.75 89 TYR A O 1
ATOM 729 N N . HIS A 1 90 ? 8.844 -11.353 -7.145 1.00 97.50 90 HIS A N 1
ATOM 730 C CA . HIS A 1 90 ? 9.567 -10.689 -6.047 1.00 97.50 90 HIS A CA 1
ATOM 731 C C . HIS A 1 90 ? 11.086 -10.864 -6.140 1.00 97.50 90 HIS A C 1
ATOM 733 O O . HIS A 1 90 ? 11.841 -9.918 -5.908 1.00 97.50 90 HIS A O 1
ATOM 739 N N . ARG A 1 91 ? 11.531 -12.075 -6.488 1.00 98.06 91 ARG A N 1
ATOM 740 C CA . ARG A 1 91 ? 12.955 -12.403 -6.570 1.00 98.06 91 ARG 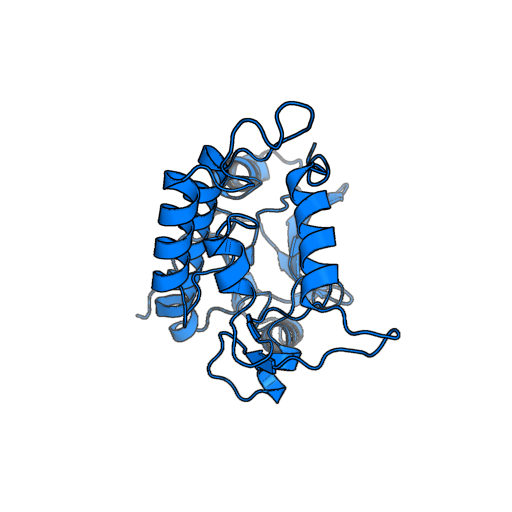A CA 1
ATOM 741 C C . ARG A 1 91 ? 13.608 -11.756 -7.785 1.00 98.06 91 ARG A C 1
ATOM 743 O O . ARG A 1 91 ? 14.676 -11.170 -7.618 1.00 98.06 91 ARG A O 1
ATOM 750 N N . GLU A 1 92 ? 12.979 -11.820 -8.961 1.00 98.38 92 GLU A N 1
ATOM 751 C CA . GLU A 1 92 ? 13.498 -11.166 -10.168 1.00 98.38 92 GLU A CA 1
ATOM 752 C C . GLU A 1 92 ? 13.596 -9.653 -9.970 1.00 98.38 92 GLU A C 1
ATOM 754 O O . GLU A 1 92 ? 14.639 -9.068 -10.240 1.00 98.38 92 GLU A O 1
ATOM 759 N N . MET A 1 93 ? 12.557 -9.021 -9.417 1.00 98.50 93 MET A N 1
ATOM 760 C CA . MET A 1 93 ? 12.537 -7.571 -9.210 1.00 98.50 93 MET A CA 1
ATOM 761 C C . MET A 1 93 ? 13.588 -7.098 -8.197 1.00 98.50 93 MET A C 1
ATOM 763 O O . MET A 1 93 ? 14.188 -6.043 -8.395 1.00 98.50 93 MET A O 1
ATOM 767 N N . LEU A 1 94 ? 13.859 -7.867 -7.134 1.00 98.25 94 LEU A N 1
ATOM 768 C CA . LEU A 1 94 ? 14.955 -7.554 -6.208 1.00 98.25 94 LEU A CA 1
ATOM 769 C C . LEU A 1 94 ? 16.331 -7.686 -6.871 1.00 98.25 94 LEU A C 1
ATOM 771 O O . LEU A 1 94 ? 17.196 -6.837 -6.657 1.00 98.25 94 LEU A O 1
ATOM 775 N N . ALA A 1 95 ? 16.540 -8.738 -7.665 1.00 98.62 95 ALA A N 1
ATOM 776 C CA . ALA A 1 95 ? 17.799 -8.941 -8.377 1.00 98.62 95 ALA A CA 1
ATOM 777 C C . ALA A 1 95 ? 18.041 -7.836 -9.419 1.00 98.62 95 ALA A C 1
ATOM 779 O O . ALA A 1 95 ? 19.131 -7.264 -9.473 1.00 98.62 95 ALA A O 1
ATOM 780 N N . ALA A 1 96 ? 17.005 -7.486 -10.184 1.00 98.75 96 ALA A N 1
ATOM 781 C CA . ALA A 1 96 ? 17.010 -6.382 -11.134 1.00 98.75 96 ALA A CA 1
ATOM 782 C C . ALA A 1 96 ? 17.342 -5.045 -10.458 1.00 98.75 96 ALA A C 1
ATOM 784 O O . ALA A 1 96 ? 18.220 -4.317 -10.920 1.00 98.75 96 ALA A O 1
ATOM 785 N N . GLU A 1 97 ? 16.693 -4.739 -9.329 1.00 98.50 97 GLU A N 1
ATOM 786 C CA . GLU A 1 97 ? 16.939 -3.498 -8.592 1.00 98.50 97 GLU A CA 1
ATOM 787 C C . GLU A 1 97 ? 18.387 -3.425 -8.090 1.00 98.50 97 GLU A C 1
ATOM 789 O O . GLU A 1 97 ? 19.037 -2.387 -8.232 1.00 98.50 97 GLU A O 1
ATOM 794 N N . ALA A 1 98 ? 18.917 -4.528 -7.555 1.00 98.50 98 ALA A N 1
ATOM 795 C CA . ALA A 1 98 ? 20.302 -4.600 -7.100 1.00 98.50 98 ALA A CA 1
ATOM 796 C C . ALA A 1 98 ? 21.297 -4.363 -8.249 1.00 98.50 98 ALA A C 1
ATOM 798 O O . ALA A 1 98 ? 22.264 -3.613 -8.084 1.00 98.50 98 ALA A O 1
ATOM 799 N N . GLN A 1 99 ? 21.045 -4.940 -9.428 1.00 98.69 99 GLN A N 1
ATOM 800 C CA . GLN A 1 99 ? 21.878 -4.719 -10.608 1.00 98.69 99 GLN A CA 1
ATOM 801 C C . GLN A 1 99 ? 21.807 -3.259 -11.081 1.00 98.69 99 GLN A C 1
ATOM 803 O O . GLN A 1 99 ? 22.842 -2.650 -11.365 1.00 98.69 99 GLN A O 1
ATOM 808 N N . ALA A 1 100 ? 20.614 -2.665 -11.126 1.00 98.56 100 ALA A N 1
ATOM 809 C CA . ALA A 1 100 ? 20.441 -1.271 -11.524 1.00 98.56 100 ALA A CA 1
ATOM 810 C C . ALA A 1 100 ? 21.137 -0.297 -10.556 1.00 98.56 100 ALA A C 1
ATOM 812 O O . ALA A 1 100 ? 21.764 0.674 -10.994 1.00 98.56 100 ALA A O 1
ATOM 813 N N . GLN A 1 101 ? 21.092 -0.584 -9.251 1.00 97.88 101 GLN A N 1
ATOM 814 C CA . GLN A 1 101 ? 21.829 0.157 -8.224 1.00 97.88 101 GLN A CA 1
ATOM 815 C C . GLN A 1 101 ? 23.342 0.045 -8.417 1.00 97.88 101 GLN A C 1
ATOM 817 O O . GLN A 1 101 ? 24.031 1.065 -8.438 1.00 97.88 101 GLN A O 1
ATOM 822 N N . ALA A 1 102 ? 23.858 -1.174 -8.603 1.00 98.19 102 ALA A N 1
ATOM 823 C CA . ALA A 1 102 ? 25.290 -1.426 -8.758 1.00 98.19 102 ALA A CA 1
ATOM 824 C C . ALA A 1 102 ? 25.904 -0.681 -9.956 1.00 98.19 102 ALA A C 1
ATOM 826 O O . ALA A 1 102 ? 27.058 -0.259 -9.899 1.00 98.19 102 ALA A O 1
ATOM 827 N N . ASN A 1 103 ? 25.124 -0.474 -11.020 1.00 98.25 103 ASN A N 1
ATOM 828 C CA . ASN A 1 103 ? 25.569 0.212 -12.235 1.00 98.25 103 ASN A CA 1
ATOM 829 C C . ASN A 1 103 ? 25.180 1.696 -12.287 1.00 98.25 103 ASN A C 1
ATOM 831 O O . ASN A 1 103 ? 25.392 2.338 -13.313 1.00 98.25 103 ASN A O 1
ATOM 835 N N . ASN A 1 104 ? 24.633 2.260 -11.203 1.00 97.25 104 ASN A N 1
ATOM 836 C CA . ASN A 1 104 ? 24.169 3.649 -11.151 1.00 97.25 104 ASN A CA 1
ATOM 837 C C . ASN A 1 104 ? 23.232 3.998 -12.323 1.00 97.25 104 ASN A C 1
ATOM 839 O O . ASN A 1 104 ? 23.413 5.018 -12.988 1.00 97.25 104 ASN A O 1
ATOM 843 N N . LEU A 1 105 ? 22.246 3.146 -12.611 1.00 97.75 105 LEU A N 1
ATOM 844 C CA . LEU A 1 105 ? 21.311 3.390 -13.709 1.00 97.75 105 LEU A CA 1
ATOM 845 C C . LEU A 1 105 ? 20.260 4.429 -13.314 1.00 97.75 105 LEU A C 1
ATOM 847 O O . LEU A 1 105 ? 19.676 4.347 -12.238 1.00 97.75 105 LEU A O 1
ATOM 851 N N . VAL A 1 106 ? 20.017 5.400 -14.196 1.00 96.12 106 VAL A N 1
ATOM 852 C CA . VAL A 1 106 ? 18.943 6.410 -14.129 1.00 96.12 106 VAL A CA 1
ATOM 853 C C . VAL A 1 106 ? 18.655 6.930 -12.710 1.00 96.12 106 VAL A C 1
ATOM 855 O O . VAL A 1 106 ? 19.357 7.843 -12.269 1.00 96.12 106 VAL A O 1
ATOM 858 N N . ILE A 1 107 ? 17.650 6.406 -11.983 1.00 95.62 107 ILE A N 1
ATOM 859 C CA . ILE A 1 107 ? 17.279 6.927 -10.652 1.00 95.62 107 ILE A CA 1
ATOM 860 C C . ILE A 1 107 ? 18.358 6.697 -9.592 1.00 95.62 107 ILE A C 1
ATOM 862 O O . ILE A 1 107 ? 18.372 7.402 -8.582 1.00 95.62 107 ILE A O 1
ATOM 866 N N . TRP A 1 108 ? 19.229 5.716 -9.819 1.00 95.75 108 TRP A N 1
ATOM 867 C CA . TRP A 1 108 ? 20.346 5.356 -8.955 1.00 95.75 108 TRP A CA 1
ATOM 868 C C . TRP A 1 108 ? 21.587 6.192 -9.243 1.00 95.75 108 TRP A C 1
ATOM 870 O O . TRP A 1 108 ? 22.464 6.274 -8.391 1.00 95.75 108 TRP A O 1
ATOM 880 N N . ASN A 1 109 ? 21.651 6.858 -10.401 1.00 95.12 109 ASN A N 1
ATOM 881 C CA . ASN A 1 109 ? 22.735 7.779 -10.707 1.00 95.12 109 ASN A CA 1
ATOM 882 C C . ASN A 1 109 ? 22.574 9.088 -9.909 1.00 95.12 109 ASN A C 1
ATOM 884 O O . ASN A 1 109 ? 21.603 9.826 -10.134 1.00 95.12 109 ASN A O 1
ATOM 888 N N . PRO A 1 110 ? 23.539 9.458 -9.045 1.00 89.56 110 PRO A N 1
ATOM 889 C CA . PRO A 1 110 ? 23.492 10.717 -8.302 1.00 89.56 110 PRO A CA 1
ATOM 890 C C . PRO A 1 110 ? 23.417 11.963 -9.200 1.00 89.56 110 PRO A C 1
ATOM 892 O O . PRO A 1 110 ? 22.876 12.990 -8.788 1.00 89.56 110 PRO A O 1
ATOM 895 N N . ALA A 1 111 ? 23.926 11.882 -10.435 1.00 92.56 111 ALA A N 1
ATOM 896 C CA . ALA A 1 111 ? 23.916 12.987 -11.387 1.00 92.56 111 ALA A CA 1
ATOM 897 C C . ALA A 1 111 ? 22.529 13.251 -12.000 1.00 92.56 111 ALA A C 1
ATOM 899 O O . ALA A 1 111 ? 22.232 14.399 -12.328 1.00 92.56 111 ALA A O 1
ATOM 900 N N . THR A 1 112 ? 21.659 12.238 -12.124 1.00 90.69 112 THR A N 1
ATOM 901 C CA . THR A 1 112 ? 20.376 12.360 -12.850 1.00 90.69 112 THR A CA 1
ATOM 902 C C . THR A 1 112 ? 19.480 13.445 -12.266 1.00 90.69 112 THR A C 1
ATOM 904 O O . THR A 1 112 ? 18.896 14.236 -13.000 1.00 90.69 112 THR A O 1
ATOM 907 N N . ASN A 1 113 ? 19.384 13.515 -10.937 1.00 85.94 113 ASN A N 1
ATOM 908 C CA . ASN A 1 113 ? 18.538 14.493 -10.255 1.00 85.94 113 ASN A CA 1
ATOM 909 C C . ASN A 1 113 ? 19.350 15.610 -9.586 1.00 85.94 113 ASN A C 1
ATOM 911 O O . ASN A 1 113 ? 18.782 16.335 -8.778 1.00 85.94 113 ASN A O 1
ATOM 915 N N . ILE A 1 114 ? 20.635 15.799 -9.918 1.00 85.75 114 ILE A N 1
ATOM 916 C CA . ILE A 1 114 ? 21.517 16.763 -9.226 1.00 85.75 114 ILE A CA 1
ATOM 917 C C . ILE A 1 114 ? 20.984 18.207 -9.247 1.00 85.75 114 ILE A C 1
ATOM 919 O O . ILE A 1 114 ? 21.251 18.983 -8.335 1.00 85.75 114 ILE A O 1
ATOM 923 N N . LYS A 1 115 ? 20.192 18.564 -10.268 1.00 81.88 115 LYS A N 1
ATOM 924 C CA . LYS A 1 115 ? 19.566 19.889 -10.435 1.00 81.88 115 LYS A CA 1
ATOM 925 C C . LYS A 1 115 ? 18.087 19.934 -10.021 1.00 81.88 115 LYS A C 1
ATOM 927 O O . LYS A 1 115 ? 17.406 20.908 -10.326 1.00 81.88 115 LYS A O 1
ATOM 932 N N . SER A 1 116 ? 17.560 18.890 -9.383 1.00 82.44 116 SER A N 1
ATOM 933 C CA . SER A 1 116 ? 16.130 18.768 -9.074 1.00 82.44 116 SER A CA 1
ATOM 934 C C . SER A 1 116 ? 15.886 18.089 -7.727 1.00 82.44 116 SER A C 1
ATOM 936 O O . SER A 1 116 ? 16.806 17.597 -7.078 1.00 82.44 116 SER A O 1
ATOM 938 N N . ALA A 1 117 ? 14.628 18.047 -7.290 1.00 84.31 117 ALA A N 1
ATOM 939 C CA . ALA A 1 117 ? 14.265 17.242 -6.134 1.00 84.31 117 ALA A CA 1
ATOM 940 C C . ALA A 1 117 ? 14.501 15.749 -6.424 1.00 84.31 117 ALA A C 1
ATOM 942 O O . ALA A 1 117 ? 14.291 15.274 -7.540 1.00 84.31 117 ALA A O 1
ATOM 943 N N . SER A 1 118 ? 14.894 14.992 -5.404 1.00 85.00 118 SER A N 1
ATOM 944 C CA . SER A 1 118 ? 15.093 13.546 -5.491 1.00 85.00 118 SER A CA 1
ATOM 945 C C . SER A 1 118 ? 14.286 12.811 -4.423 1.00 85.00 118 SER A C 1
ATOM 947 O O . SER A 1 118 ? 13.727 13.398 -3.490 1.00 85.00 118 SER A O 1
ATOM 949 N N . ARG A 1 119 ? 14.181 11.492 -4.582 1.00 88.94 119 ARG A N 1
ATOM 950 C CA . ARG A 1 119 ? 13.638 10.600 -3.558 1.00 88.94 119 ARG A CA 1
ATOM 951 C C . ARG A 1 119 ? 14.780 10.068 -2.708 1.00 88.94 119 ARG A C 1
ATOM 953 O O . ARG A 1 119 ? 15.792 9.636 -3.243 1.00 88.94 119 ARG A O 1
ATOM 960 N N . ASN A 1 120 ? 14.578 10.031 -1.395 1.00 91.81 120 ASN A N 1
ATOM 961 C CA . ASN A 1 120 ? 15.492 9.347 -0.489 1.00 91.81 120 ASN A CA 1
ATOM 962 C C . ASN A 1 120 ? 15.170 7.845 -0.482 1.00 91.81 120 ASN A C 1
ATOM 964 O O . ASN A 1 120 ? 14.419 7.368 0.372 1.00 91.81 120 ASN A O 1
ATOM 968 N N . TYR A 1 121 ? 15.679 7.112 -1.472 1.00 93.50 121 TYR A N 1
ATOM 969 C CA . TYR A 1 121 ? 15.445 5.671 -1.568 1.00 93.50 121 TYR A CA 1
ATOM 970 C C . TYR A 1 121 ? 16.120 4.886 -0.439 1.00 93.50 121 TYR A C 1
ATOM 972 O O . TYR A 1 121 ? 15.562 3.884 -0.003 1.00 93.50 121 TYR A O 1
ATOM 980 N N . GLN A 1 122 ? 17.223 5.389 0.125 1.00 92.56 122 GLN A N 1
ATOM 981 C CA . GLN A 1 122 ? 17.870 4.797 1.301 1.00 92.56 122 GLN A CA 1
ATOM 982 C C . GLN A 1 122 ? 16.932 4.756 2.517 1.00 92.56 122 GLN A C 1
ATOM 984 O O . GLN A 1 122 ? 16.985 3.818 3.305 1.00 92.56 122 GLN A O 1
ATOM 989 N N . LEU A 1 123 ? 16.046 5.746 2.658 1.00 94.81 123 LEU A N 1
ATOM 990 C CA . LEU A 1 123 ? 15.007 5.758 3.689 1.00 94.81 123 LEU A CA 1
ATOM 991 C C . LEU A 1 123 ? 13.761 4.966 3.269 1.00 94.81 123 LEU A C 1
ATOM 993 O O . LEU A 1 123 ? 13.149 4.278 4.086 1.00 94.81 123 LEU A O 1
ATOM 997 N N . LEU A 1 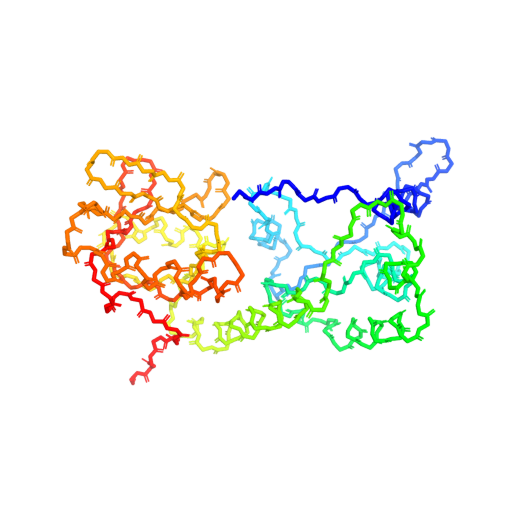124 ? 13.352 5.092 2.005 1.00 95.62 124 LEU A N 1
ATOM 998 C CA . LEU A 1 124 ? 12.085 4.543 1.526 1.00 95.62 124 LEU A CA 1
ATOM 999 C C . LEU A 1 124 ? 12.113 3.021 1.364 1.00 95.62 124 LEU A C 1
ATOM 1001 O O . LEU A 1 124 ? 11.137 2.386 1.744 1.00 95.62 124 LEU A O 1
ATOM 1005 N N . ILE A 1 125 ? 13.198 2.435 0.852 1.00 97.00 125 ILE A N 1
ATOM 1006 C CA . ILE A 1 125 ? 13.291 0.988 0.595 1.00 97.00 125 ILE A CA 1
ATOM 1007 C C . ILE A 1 125 ? 13.160 0.171 1.893 1.00 97.00 125 ILE A C 1
ATOM 1009 O O . ILE A 1 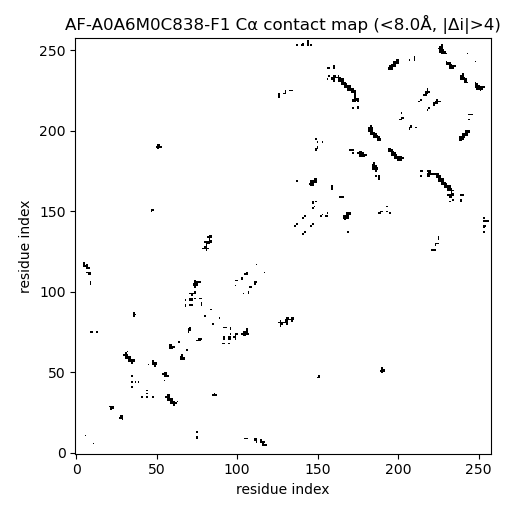125 ? 12.284 -0.697 1.947 1.00 97.00 125 ILE A O 1
ATOM 1013 N N . PRO A 1 126 ? 13.909 0.458 2.984 1.00 97.12 126 PRO A N 1
ATOM 1014 C CA . PRO A 1 126 ? 13.718 -0.257 4.248 1.00 97.12 126 PRO A CA 1
ATOM 1015 C C . PRO A 1 126 ? 12.298 -0.112 4.801 1.00 97.12 126 PRO A C 1
ATOM 1017 O O . PRO A 1 126 ? 11.712 -1.071 5.304 1.00 97.12 126 PRO A O 1
ATOM 1020 N N . TRP A 1 127 ? 11.715 1.081 4.671 1.00 97.19 127 TRP A N 1
ATOM 1021 C CA . TRP A 1 127 ? 10.345 1.334 5.099 1.00 97.19 127 TRP A CA 1
ATOM 1022 C C . TRP A 1 127 ? 9.311 0.562 4.258 1.00 97.19 127 TRP A C 1
ATOM 1024 O O . TRP A 1 127 ? 8.353 0.013 4.806 1.00 97.19 127 TRP A O 1
ATOM 1034 N N . TRP A 1 128 ? 9.507 0.455 2.942 1.00 98.00 128 TRP A N 1
ATOM 1035 C CA . TRP A 1 128 ? 8.671 -0.369 2.065 1.00 98.00 128 TRP A CA 1
ATOM 1036 C C . TRP A 1 128 ? 8.792 -1.850 2.407 1.00 98.00 128 TRP A C 1
ATOM 1038 O O . TRP A 1 128 ? 7.766 -2.522 2.471 1.00 98.00 128 TRP A O 1
ATOM 1048 N N . SER A 1 129 ? 10.000 -2.329 2.710 1.00 97.31 129 SER A N 1
ATOM 1049 C CA . SER A 1 129 ? 10.238 -3.708 3.147 1.00 97.31 129 SER A CA 1
ATOM 1050 C C . SER A 1 129 ? 9.529 -4.043 4.452 1.00 97.31 129 SER A C 1
ATOM 1052 O O . SER A 1 129 ? 8.830 -5.054 4.521 1.00 97.31 129 SER A O 1
ATOM 1054 N N . LEU A 1 130 ? 9.584 -3.148 5.448 1.00 97.50 130 LEU A N 1
ATOM 1055 C CA . LEU A 1 130 ? 8.790 -3.294 6.669 1.00 97.50 130 LEU A CA 1
ATOM 1056 C C . LEU A 1 130 ? 7.302 -3.459 6.342 1.00 97.50 130 LEU A C 1
ATOM 1058 O O . LEU A 1 130 ? 6.660 -4.377 6.845 1.00 97.50 130 LEU A O 1
ATOM 1062 N N . ARG A 1 131 ? 6.746 -2.575 5.510 1.00 97.75 131 ARG A N 1
ATOM 1063 C CA . ARG A 1 131 ? 5.321 -2.613 5.164 1.00 97.75 131 ARG A CA 1
ATOM 1064 C C . ARG A 1 131 ? 4.939 -3.877 4.404 1.00 97.75 131 ARG A C 1
ATOM 1066 O O . ARG A 1 131 ? 3.922 -4.486 4.722 1.00 97.75 131 ARG A O 1
ATOM 1073 N N . ALA A 1 132 ? 5.759 -4.285 3.447 1.00 97.44 132 ALA A N 1
ATOM 1074 C CA . ALA A 1 132 ? 5.531 -5.479 2.651 1.00 97.44 132 ALA A CA 1
ATOM 1075 C C . ALA A 1 132 ? 5.521 -6.748 3.504 1.00 97.44 132 ALA A C 1
ATOM 1077 O O . ALA A 1 132 ? 4.585 -7.535 3.403 1.00 97.44 132 ALA A O 1
ATOM 1078 N N . GLY A 1 133 ? 6.472 -6.886 4.433 1.00 97.44 133 GLY A N 1
ATOM 1079 C CA . GLY A 1 133 ? 6.492 -8.009 5.371 1.00 97.44 133 GLY A CA 1
ATOM 1080 C C . GLY A 1 133 ? 5.259 -8.067 6.284 1.00 97.44 133 GLY A C 1
ATOM 1081 O O . GLY A 1 133 ? 4.856 -9.144 6.720 1.00 97.44 133 GLY A O 1
ATOM 1082 N N . ILE A 1 134 ? 4.617 -6.927 6.569 1.00 97.94 134 ILE A N 1
ATOM 1083 C CA . ILE A 1 134 ? 3.349 -6.895 7.318 1.00 97.94 134 ILE A CA 1
ATOM 1084 C C . ILE A 1 134 ? 2.191 -7.382 6.450 1.00 97.94 134 ILE A C 1
ATOM 1086 O O . ILE A 1 134 ? 1.363 -8.148 6.940 1.00 97.94 134 ILE A O 1
ATOM 1090 N N . VAL A 1 135 ? 2.138 -6.963 5.183 1.00 96.94 135 VAL A N 1
ATOM 1091 C CA . VAL A 1 135 ? 1.131 -7.441 4.225 1.00 96.94 135 VAL A CA 1
ATOM 1092 C C . VAL A 1 135 ? 1.264 -8.944 4.008 1.00 96.94 135 VAL A C 1
ATOM 1094 O O . VAL A 1 135 ? 0.261 -9.647 4.013 1.00 96.94 135 VAL A O 1
ATOM 1097 N N . ASP A 1 136 ? 2.483 -9.458 3.893 1.00 95.56 136 ASP A N 1
ATOM 1098 C CA . ASP A 1 136 ? 2.713 -10.894 3.756 1.00 95.56 136 ASP A CA 1
ATOM 1099 C C . ASP A 1 136 ? 2.311 -11.662 5.010 1.00 95.56 136 ASP A C 1
ATOM 1101 O O . ASP A 1 136 ? 1.618 -12.670 4.917 1.00 95.56 136 ASP A O 1
ATOM 1105 N N . ARG A 1 137 ? 2.605 -11.132 6.201 1.00 95.88 137 ARG A N 1
ATOM 1106 C CA . ARG A 1 137 ? 2.080 -11.705 7.446 1.00 95.88 137 ARG A CA 1
ATOM 1107 C C . ARG A 1 137 ? 0.550 -11.706 7.481 1.00 95.88 137 ARG A C 1
ATOM 1109 O O . ARG A 1 137 ? -0.036 -12.677 7.949 1.00 95.88 137 ARG A O 1
ATOM 1116 N N . TYR A 1 138 ? -0.094 -10.642 7.007 1.00 96.88 138 TYR A N 1
ATOM 1117 C CA . TYR A 1 138 ? -1.550 -10.604 6.870 1.00 96.88 138 TYR A CA 1
ATOM 1118 C C . TYR A 1 138 ? -2.042 -11.689 5.905 1.00 96.88 138 TYR A C 1
ATOM 1120 O O . TYR A 1 138 ? -2.946 -12.439 6.258 1.00 96.88 138 TYR A O 1
ATOM 1128 N N . ARG A 1 139 ? -1.411 -11.841 4.738 1.00 94.69 139 ARG A N 1
ATOM 1129 C CA . ARG A 1 139 ? -1.759 -12.888 3.769 1.00 94.69 139 ARG A CA 1
ATOM 1130 C C . ARG A 1 139 ? -1.640 -14.286 4.382 1.00 94.69 139 ARG A C 1
ATOM 1132 O O . ARG A 1 139 ? -2.560 -15.081 4.247 1.00 94.69 139 ARG A O 1
ATOM 1139 N N . THR A 1 140 ? -0.545 -14.568 5.090 1.00 94.56 140 THR A N 1
ATOM 1140 C CA . THR A 1 140 ? -0.283 -15.893 5.672 1.00 94.56 140 THR A CA 1
ATOM 1141 C C . THR A 1 140 ? -1.153 -16.204 6.889 1.00 94.56 140 THR A C 1
ATOM 1143 O O . THR A 1 140 ? -1.614 -17.330 7.028 1.00 94.56 140 THR A O 1
ATOM 1146 N N . TYR A 1 141 ? -1.364 -15.239 7.788 1.00 95.56 141 TYR A N 1
ATOM 1147 C CA . TYR A 1 141 ? -1.951 -15.502 9.112 1.00 95.56 141 TYR A CA 1
ATOM 1148 C C . TYR A 1 141 ? -3.225 -14.692 9.398 1.00 95.56 141 TYR A C 1
ATOM 1150 O O . TYR A 1 141 ? -4.071 -15.116 10.181 1.00 95.56 141 TYR A O 1
ATOM 1158 N N . GLY A 1 142 ? -3.385 -13.525 8.774 1.00 96.56 142 GLY A N 1
ATOM 1159 C CA . GLY A 1 142 ? -4.583 -12.692 8.904 1.00 96.56 142 GLY A CA 1
ATOM 1160 C C . GLY A 1 142 ? -5.768 -13.222 8.095 1.00 96.56 142 GLY A C 1
ATOM 1161 O O . GLY A 1 142 ? -6.872 -13.310 8.622 1.00 96.56 142 GLY A O 1
ATOM 1162 N N . ILE A 1 143 ? -5.551 -13.631 6.841 1.00 95.06 143 ILE A N 1
ATOM 1163 C CA . ILE A 1 143 ? -6.629 -14.180 6.000 1.00 95.06 143 ILE A CA 1
ATOM 1164 C C . ILE A 1 143 ? -7.269 -15.426 6.646 1.00 95.06 143 ILE A C 1
ATOM 1166 O O . ILE A 1 143 ? -8.489 -15.427 6.810 1.00 95.06 143 ILE A O 1
ATOM 1170 N N . PRO A 1 144 ? -6.509 -16.445 7.111 1.00 95.38 144 PRO A N 1
ATOM 1171 C CA . PRO A 1 144 ? -7.109 -17.633 7.731 1.00 95.38 144 PRO A CA 1
ATOM 1172 C C . PRO A 1 144 ? -7.872 -17.364 9.036 1.00 95.38 144 PRO A C 1
ATOM 1174 O O . PRO A 1 144 ? -8.671 -18.194 9.453 1.00 95.38 144 PRO A O 1
ATOM 1177 N N . THR A 1 145 ? -7.632 -16.223 9.690 1.00 95.56 145 THR A N 1
ATOM 1178 C CA . THR A 1 145 ? -8.305 -15.826 10.941 1.00 95.56 145 THR A CA 1
ATOM 1179 C C . THR A 1 145 ? -9.546 -14.961 10.701 1.00 95.56 145 THR A C 1
ATOM 1181 O O . THR A 1 145 ? -10.146 -14.473 11.656 1.00 95.56 145 THR A O 1
ATOM 1184 N N . GLY A 1 146 ? -9.944 -14.758 9.440 1.00 96.06 146 GLY A N 1
ATOM 1185 C CA . GLY A 1 146 ? -11.111 -13.951 9.080 1.00 96.06 146 GLY A CA 1
ATOM 1186 C C . GLY A 1 146 ? -10.873 -12.439 9.150 1.00 96.06 146 GLY A C 1
ATOM 1187 O O . GLY A 1 146 ? -11.834 -11.673 9.192 1.00 96.06 146 GLY A O 1
ATOM 1188 N N . VAL A 1 147 ? -9.614 -11.982 9.171 1.00 98.06 147 VAL A N 1
ATOM 1189 C CA . VAL A 1 147 ? -9.308 -10.545 9.101 1.00 98.06 147 VAL A CA 1
ATOM 1190 C C . VAL A 1 147 ? -9.656 -10.007 7.712 1.00 98.06 147 VAL A C 1
ATOM 1192 O O . VAL A 1 147 ? -9.133 -10.482 6.703 1.00 98.06 147 VAL A O 1
ATOM 1195 N N . LEU A 1 148 ? -10.457 -8.943 7.673 1.00 97.62 148 LEU A N 1
ATOM 1196 C CA . LEU A 1 148 ? -10.893 -8.292 6.436 1.00 97.62 148 LEU A CA 1
ATOM 1197 C C . LEU A 1 148 ? -9.937 -7.154 6.059 1.00 97.62 148 LEU A C 1
ATOM 1199 O O . LEU A 1 148 ? -9.703 -6.242 6.856 1.00 97.62 148 LEU A O 1
ATOM 1203 N N . ALA A 1 149 ? -9.383 -7.161 4.849 1.00 95.31 149 ALA A N 1
ATOM 1204 C CA . ALA A 1 149 ? -8.595 -6.042 4.343 1.00 95.31 149 ALA A CA 1
ATOM 1205 C C . ALA A 1 149 ? -9.504 -4.953 3.775 1.00 95.31 149 ALA A C 1
ATOM 1207 O O . ALA A 1 149 ? -10.255 -5.190 2.833 1.00 95.31 149 ALA A O 1
ATOM 1208 N N . VAL A 1 150 ? -9.338 -3.718 4.262 1.00 93.62 150 VAL A N 1
ATOM 1209 C CA . VAL A 1 150 ? -10.124 -2.538 3.839 1.00 93.62 150 VAL A CA 1
ATOM 1210 C C . VAL A 1 150 ? -10.232 -2.412 2.315 1.00 93.62 150 VAL A C 1
ATOM 1212 O O . VAL A 1 150 ? -11.292 -2.094 1.785 1.00 93.62 150 VAL A O 1
ATOM 1215 N N . ARG A 1 151 ? -9.136 -2.681 1.597 1.00 87.12 151 ARG A N 1
ATOM 1216 C CA . ARG A 1 151 ? -9.076 -2.546 0.137 1.00 87.12 151 ARG A CA 1
ATOM 1217 C C . ARG A 1 151 ? -9.707 -3.718 -0.622 1.00 87.12 151 ARG A C 1
ATOM 1219 O O . ARG A 1 151 ? -10.192 -3.509 -1.728 1.00 87.12 151 ARG A O 1
ATOM 1226 N N . LEU A 1 152 ? -9.627 -4.935 -0.085 1.00 89.94 152 LEU A N 1
ATOM 1227 C CA . LEU A 1 152 ? -9.949 -6.164 -0.825 1.00 89.94 152 LEU A CA 1
ATOM 1228 C C . LEU A 1 152 ? -11.319 -6.740 -0.460 1.00 89.94 152 LEU A C 1
ATOM 1230 O O . LEU A 1 152 ? -11.953 -7.357 -1.311 1.00 89.94 152 LEU A O 1
ATOM 1234 N N . ASP A 1 153 ? -11.776 -6.493 0.767 1.00 93.81 153 ASP A N 1
ATOM 1235 C CA . ASP A 1 153 ? -12.952 -7.134 1.360 1.00 93.81 153 ASP A CA 1
ATOM 1236 C C . ASP A 1 153 ? -14.062 -6.123 1.676 1.00 93.81 153 ASP A C 1
ATOM 1238 O O . ASP A 1 153 ? -14.852 -6.302 2.601 1.00 93.81 153 ASP A O 1
ATOM 1242 N N . TYR A 1 154 ? -14.114 -5.017 0.927 1.00 92.88 154 TYR A N 1
ATOM 1243 C CA . TYR A 1 154 ? -15.094 -3.955 1.162 1.00 92.88 154 TYR A CA 1
ATOM 1244 C C . TYR A 1 154 ? -16.556 -4.445 1.151 1.00 92.88 154 TYR A C 1
ATOM 1246 O O . TYR A 1 154 ? -17.290 -4.041 2.054 1.00 92.88 154 TYR A O 1
ATOM 1254 N N . PRO A 1 155 ? -16.998 -5.329 0.227 1.00 93.44 155 PRO A N 1
ATOM 1255 C CA . PRO A 1 155 ? -18.352 -5.886 0.274 1.00 93.44 155 PRO A CA 1
ATOM 1256 C C . PRO A 1 155 ? -18.663 -6.611 1.591 1.00 93.44 155 PRO A C 1
ATOM 1258 O O . PRO A 1 155 ? -19.715 -6.384 2.183 1.00 93.44 155 PRO A O 1
ATOM 1261 N N . GLN A 1 156 ? -17.727 -7.415 2.100 1.00 96.50 156 GLN A N 1
ATOM 1262 C CA . GLN A 1 156 ? -17.889 -8.128 3.369 1.00 96.50 156 GLN A CA 1
ATOM 1263 C C . GLN A 1 156 ? -17.908 -7.163 4.560 1.00 96.50 156 GLN A C 1
ATOM 1265 O O . GLN A 1 156 ? -18.637 -7.373 5.526 1.00 96.50 156 GLN A O 1
ATOM 1270 N N . ILE A 1 157 ? -17.138 -6.072 4.492 1.00 97.31 157 ILE A N 1
ATOM 1271 C CA . ILE A 1 157 ? -17.152 -5.042 5.535 1.00 97.31 157 ILE A CA 1
ATOM 1272 C C . ILE A 1 157 ? -18.479 -4.274 5.535 1.00 97.31 157 ILE A C 1
ATOM 1274 O O . ILE A 1 157 ? -18.983 -3.955 6.610 1.00 97.31 157 ILE A O 1
ATOM 1278 N N . LEU A 1 158 ? -19.058 -3.990 4.364 1.00 96.25 158 LEU A N 1
ATOM 1279 C CA . LEU A 1 158 ? -20.392 -3.393 4.262 1.00 96.25 158 LEU A CA 1
ATOM 1280 C C . LEU A 1 158 ? -21.454 -4.300 4.887 1.00 96.25 158 LEU A C 1
ATOM 1282 O O . LEU A 1 158 ? -22.211 -3.841 5.738 1.00 96.25 158 LEU A O 1
ATOM 1286 N N . GLU A 1 159 ? -21.460 -5.584 4.529 1.00 97.44 159 GLU A N 1
ATOM 1287 C CA . GLU A 1 159 ? -22.402 -6.558 5.087 1.00 97.44 159 GLU A CA 1
ATOM 1288 C C . GLU A 1 159 ? -22.287 -6.648 6.620 1.00 97.44 159 GLU A C 1
ATOM 1290 O O . GLU A 1 159 ? -23.292 -6.601 7.334 1.0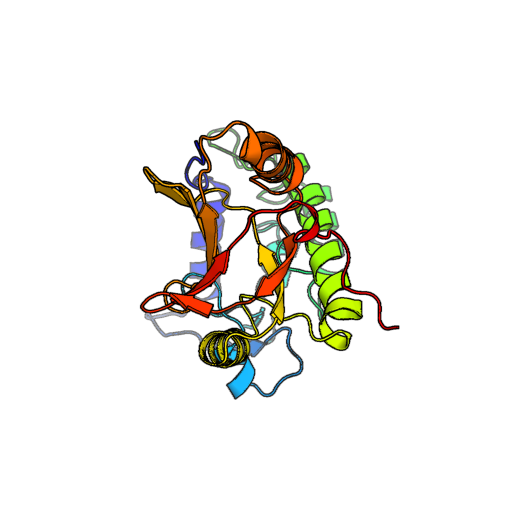0 97.44 159 GLU A O 1
ATOM 1295 N N . ALA A 1 160 ? -21.059 -6.708 7.143 1.00 98.31 160 ALA A N 1
ATOM 1296 C CA . ALA A 1 160 ? -20.803 -6.694 8.581 1.00 98.31 160 ALA A CA 1
ATOM 1297 C C . ALA A 1 160 ? -21.286 -5.389 9.243 1.00 98.31 160 ALA A C 1
ATOM 1299 O O . ALA A 1 160 ? -21.843 -5.414 10.343 1.00 98.31 160 ALA A O 1
ATOM 1300 N N . ALA A 1 161 ? -21.108 -4.243 8.577 1.00 98.06 161 ALA A N 1
ATOM 1301 C CA . ALA A 1 161 ? -21.520 -2.933 9.079 1.00 98.06 161 ALA A CA 1
ATOM 1302 C C . ALA A 1 161 ? -23.044 -2.772 9.145 1.00 98.06 161 ALA A C 1
ATOM 1304 O O . ALA A 1 161 ? -23.555 -2.176 10.095 1.00 98.06 161 ALA A O 1
ATOM 1305 N N . GLU A 1 162 ? -23.772 -3.303 8.161 1.00 97.44 162 GLU A N 1
ATOM 1306 C CA . GLU A 1 162 ? -25.240 -3.307 8.135 1.00 97.44 162 GLU A CA 1
ATOM 1307 C C . GLU A 1 162 ? -25.827 -4.126 9.291 1.00 97.44 162 GLU A C 1
ATOM 1309 O O . GLU A 1 162 ? -26.866 -3.769 9.848 1.00 97.44 162 GLU A O 1
ATOM 1314 N N . LYS A 1 163 ? -25.128 -5.191 9.694 1.00 97.75 163 LYS A N 1
ATOM 1315 C CA . LYS A 1 163 ? -25.511 -6.067 10.809 1.00 97.75 163 LYS A CA 1
ATOM 1316 C C . LYS A 1 163 ? -24.969 -5.610 12.167 1.00 97.75 163 LYS A C 1
ATOM 1318 O O . LYS A 1 163 ? -25.415 -6.104 13.203 1.00 97.75 163 LYS A O 1
ATOM 1323 N N . GLY A 1 164 ? -24.025 -4.670 12.192 1.00 97.31 164 GLY A N 1
ATOM 1324 C CA . GLY A 1 164 ? -23.373 -4.232 13.423 1.00 97.31 164 GLY A CA 1
ATOM 1325 C C . GLY A 1 164 ? -22.442 -5.296 14.017 1.00 97.31 164 GLY A C 1
ATOM 1326 O O . GLY A 1 164 ? -22.437 -5.496 15.233 1.00 97.31 164 GLY A O 1
ATOM 1327 N N . GLU A 1 165 ? -21.706 -6.030 13.189 1.00 98.25 165 GLU A N 1
ATOM 1328 C CA . GLU A 1 165 ? -20.865 -7.144 13.635 1.00 98.25 165 GLU A CA 1
ATOM 1329 C C . GLU A 1 165 ? -19.542 -6.683 14.261 1.00 98.25 165 GLU A C 1
ATOM 1331 O O . GLU A 1 165 ? -19.047 -5.576 14.031 1.00 98.25 165 GLU A O 1
ATOM 1336 N N . PHE A 1 166 ? -18.949 -7.551 15.083 1.00 98.12 166 PHE A N 1
ATOM 1337 C CA . PHE A 1 166 ? -17.591 -7.357 15.581 1.00 98.12 166 PHE A CA 1
ATOM 1338 C C . PHE A 1 166 ? -16.599 -7.963 14.591 1.00 98.12 166 PHE A C 1
ATOM 1340 O O . PHE A 1 166 ? -16.637 -9.164 14.336 1.00 98.12 166 PHE A O 1
ATOM 1347 N N . VAL A 1 167 ? -15.692 -7.143 14.066 1.00 98.12 167 VAL A N 1
ATOM 1348 C CA . VAL A 1 167 ? -14.724 -7.548 13.040 1.00 98.12 167 VAL A CA 1
ATOM 1349 C C . VAL A 1 167 ? -13.304 -7.167 13.434 1.00 98.12 167 VAL A C 1
ATOM 1351 O O . VAL A 1 167 ? -13.085 -6.281 14.264 1.00 98.12 167 VAL A O 1
ATOM 1354 N N . THR A 1 168 ? -12.332 -7.811 12.788 1.00 98.38 168 THR A N 1
ATOM 1355 C CA . THR A 1 168 ? -10.945 -7.337 12.745 1.00 98.38 168 THR A CA 1
ATOM 1356 C C . THR A 1 168 ? -10.626 -6.865 11.333 1.00 98.38 168 THR A C 1
ATOM 1358 O O . THR A 1 168 ? -10.711 -7.646 10.387 1.00 98.38 168 THR A O 1
ATOM 1361 N N . LEU A 1 169 ? -10.233 -5.600 11.191 1.00 98.19 169 LEU A N 1
ATOM 1362 C CA . LEU A 1 169 ? -9.832 -5.007 9.919 1.00 98.19 169 LEU A CA 1
ATOM 1363 C C . LEU A 1 169 ? -8.309 -4.919 9.806 1.00 98.19 169 LEU A C 1
ATOM 1365 O O . LEU A 1 169 ? -7.648 -4.453 10.733 1.00 98.19 169 LEU A O 1
ATOM 1369 N N . PHE A 1 170 ? -7.757 -5.279 8.650 1.00 98.12 170 PHE A N 1
ATOM 1370 C CA . PHE A 1 170 ? -6.398 -4.913 8.256 1.00 98.12 170 PHE A CA 1
ATOM 1371 C C . PHE A 1 170 ? -6.426 -3.531 7.588 1.00 98.12 170 PHE A C 1
ATOM 1373 O O . PHE A 1 170 ? -6.915 -3.383 6.464 1.00 98.12 170 PHE A O 1
ATOM 1380 N N . TYR A 1 171 ? -5.947 -2.516 8.313 1.00 97.31 171 TYR A N 1
ATOM 1381 C CA . TYR A 1 171 ? -6.175 -1.092 8.033 1.00 97.31 171 TYR A CA 1
ATOM 1382 C C . TYR A 1 171 ? -4.852 -0.346 7.804 1.00 97.31 171 TYR A C 1
ATOM 1384 O O . TYR A 1 171 ? -3.889 -0.576 8.542 1.00 97.31 171 TYR A O 1
ATOM 1392 N N . ASP A 1 172 ? -4.781 0.573 6.831 1.00 96.56 172 ASP A N 1
ATOM 1393 C CA . ASP A 1 172 ? -3.592 1.407 6.596 1.00 96.56 172 ASP A CA 1
ATOM 1394 C C . ASP A 1 172 ? -3.730 2.799 7.228 1.00 96.56 172 ASP A C 1
ATOM 1396 O O . ASP A 1 172 ? -4.426 3.684 6.735 1.00 96.56 172 ASP A O 1
ATOM 1400 N N . LEU A 1 173 ? -3.007 3.039 8.323 1.00 97.19 173 LEU A N 1
ATOM 1401 C CA . LEU A 1 173 ? -3.001 4.338 9.001 1.00 97.19 173 LEU A CA 1
ATOM 1402 C C . LEU A 1 173 ? -1.952 5.317 8.451 1.00 97.19 173 LEU A C 1
ATOM 1404 O O . LEU A 1 173 ? -1.744 6.374 9.051 1.00 97.19 173 LEU A O 1
ATOM 1408 N N . GLN A 1 174 ? -1.281 5.006 7.333 1.00 95.38 174 GLN A N 1
ATOM 1409 C CA . GLN A 1 174 ? -0.189 5.831 6.795 1.00 95.38 174 GLN A CA 1
ATOM 1410 C C . GLN A 1 174 ? -0.562 7.321 6.685 1.00 95.38 174 GLN A C 1
ATOM 1412 O O . GLN A 1 174 ? 0.230 8.179 7.073 1.00 95.38 174 GLN A O 1
ATOM 1417 N N . GLY A 1 175 ? -1.763 7.622 6.177 1.00 93.31 175 GLY A N 1
ATOM 1418 C CA . GLY A 1 175 ? -2.231 8.991 5.920 1.00 93.31 175 GLY A CA 1
ATOM 1419 C C . GLY A 1 175 ? -2.580 9.804 7.172 1.00 93.31 175 GLY A C 1
ATOM 1420 O O . GLY A 1 175 ? -2.797 11.011 7.084 1.00 93.31 175 GLY A O 1
ATOM 1421 N N . GLY A 1 176 ? -2.617 9.175 8.348 1.00 96.69 176 GLY A N 1
ATOM 1422 C CA . GLY A 1 176 ? -2.925 9.851 9.601 1.00 96.69 176 GLY A CA 1
ATOM 1423 C C . GLY A 1 176 ? -4.363 10.360 9.710 1.00 96.69 176 GLY A C 1
ATOM 1424 O O . GLY A 1 176 ? -5.292 9.832 9.105 1.00 96.69 176 GLY A O 1
ATOM 1425 N N . ILE A 1 177 ? -4.561 11.387 10.540 1.00 97.06 177 ILE A N 1
ATOM 1426 C CA . ILE A 1 177 ? -5.885 11.980 10.770 1.00 97.06 177 ILE A CA 1
ATOM 1427 C C . ILE A 1 177 ? -6.315 12.787 9.552 1.00 97.06 177 ILE A C 1
ATOM 1429 O O . ILE A 1 177 ? -5.731 13.825 9.246 1.00 97.06 177 ILE A O 1
ATOM 1433 N N . THR A 1 178 ? -7.394 12.338 8.914 1.00 95.19 178 THR A N 1
ATOM 1434 C CA . THR A 1 178 ? -7.976 12.985 7.737 1.00 95.19 178 THR A CA 1
ATOM 1435 C C . THR A 1 178 ? -8.711 14.272 8.096 1.00 95.19 178 THR A C 1
ATOM 1437 O O . THR A 1 178 ? -8.666 15.243 7.344 1.00 95.19 178 THR A O 1
ATOM 1440 N N . LYS A 1 179 ? -9.409 14.301 9.240 1.00 95.56 179 LYS A N 1
ATOM 1441 C CA . LYS A 1 179 ? -10.161 15.485 9.674 1.00 95.56 179 LYS A CA 1
ATOM 1442 C C . LYS A 1 179 ? -10.210 15.604 11.191 1.00 95.56 179 LYS A C 1
ATOM 1444 O O . LYS A 1 179 ? -10.534 14.644 11.886 1.00 95.56 179 LYS A O 1
ATOM 1449 N N . TRP A 1 180 ? -9.962 16.814 11.684 1.00 96.12 180 TRP A N 1
ATOM 1450 C CA . TRP A 1 180 ? -10.259 17.212 13.058 1.00 96.12 180 TRP A CA 1
ATOM 1451 C C . TRP A 1 180 ? -11.623 17.897 13.102 1.00 96.12 180 TRP A C 1
ATOM 1453 O O . TRP A 1 180 ? -11.904 18.782 12.295 1.00 96.12 180 TRP A O 1
ATOM 1463 N N . LEU A 1 181 ? -12.469 17.475 14.033 1.00 92.38 181 LEU A N 1
ATOM 1464 C CA . LEU A 1 181 ? -13.802 18.018 14.275 1.00 92.38 181 LEU A CA 1
ATOM 1465 C C . LEU A 1 181 ? -13.904 18.483 15.733 1.00 92.38 181 LEU A C 1
ATOM 1467 O O . LEU A 1 181 ? -13.047 18.182 16.567 1.00 92.38 181 LEU A O 1
ATOM 1471 N N . ASP A 1 182 ? -14.961 19.221 16.064 1.00 86.88 182 ASP A N 1
ATOM 1472 C CA . ASP A 1 182 ? -15.125 19.756 17.421 1.00 86.88 182 ASP A CA 1
ATOM 1473 C C . ASP A 1 182 ? -15.280 18.656 18.473 1.00 86.88 182 ASP A C 1
ATOM 1475 O O . ASP A 1 182 ? -14.716 18.765 19.559 1.00 86.88 182 ASP A O 1
ATOM 1479 N N . ARG A 1 183 ? -15.974 17.567 18.120 1.00 90.06 183 ARG A N 1
ATOM 1480 C CA . ARG A 1 183 ? -16.272 16.435 19.016 1.00 90.06 183 ARG A CA 1
ATOM 1481 C C . ARG A 1 183 ? -15.386 15.202 18.800 1.00 90.06 183 ARG A C 1
ATOM 1483 O O . ARG A 1 183 ? -15.672 14.144 19.350 1.00 90.06 183 ARG A O 1
ATOM 1490 N N . GLY A 1 184 ? -14.334 15.301 17.988 1.00 96.25 184 GLY A N 1
ATOM 1491 C CA . GLY A 1 184 ? -13.474 14.152 17.706 1.00 96.25 184 GLY A CA 1
ATOM 1492 C C . GLY A 1 184 ? -12.598 14.307 16.471 1.00 96.25 184 GLY A C 1
ATOM 1493 O O . GLY A 1 184 ? -12.390 15.407 15.965 1.00 96.25 184 GLY A O 1
ATOM 1494 N N . ALA A 1 185 ? -12.068 13.194 15.985 1.00 97.56 185 ALA A N 1
ATOM 1495 C CA . ALA A 1 185 ? -11.248 13.136 14.783 1.00 97.56 185 ALA A CA 1
ATOM 1496 C C . ALA A 1 185 ? -11.610 11.905 13.952 1.00 97.56 185 ALA A C 1
ATOM 1498 O O . ALA A 1 185 ? -11.995 10.878 14.501 1.00 97.56 185 ALA A O 1
ATOM 1499 N N . SER A 1 186 ? -11.471 11.999 12.632 1.00 96.69 186 SER A N 1
ATOM 1500 C CA . SER A 1 186 ? -11.701 10.873 11.725 1.00 96.69 186 SER A CA 1
ATOM 1501 C C . SER A 1 186 ? -10.448 10.514 10.942 1.00 96.69 186 SER A C 1
ATOM 1503 O O . SER A 1 186 ? -9.745 11.403 10.450 1.00 96.69 186 SER A O 1
ATOM 1505 N N . ILE A 1 187 ? -10.238 9.215 10.763 1.00 97.12 187 ILE A N 1
ATOM 1506 C CA . ILE A 1 187 ? -9.268 8.630 9.836 1.00 97.12 187 ILE A CA 1
ATOM 1507 C C . ILE A 1 187 ? -10.067 7.887 8.765 1.00 97.12 187 ILE A C 1
ATOM 1509 O O . ILE A 1 187 ? -11.004 7.167 9.101 1.00 97.12 187 ILE A O 1
ATOM 1513 N N . LEU A 1 188 ? -9.729 8.095 7.494 1.00 94.12 188 LEU A N 1
ATOM 1514 C CA . LEU A 1 188 ? -10.346 7.422 6.351 1.00 94.12 188 LEU A CA 1
ATOM 1515 C C . LEU A 1 188 ? -9.298 6.575 5.629 1.00 94.12 188 LEU A C 1
ATOM 1517 O O . LEU A 1 188 ? -8.179 7.040 5.424 1.00 94.12 188 LEU A O 1
ATOM 1521 N N . ASP A 1 189 ? -9.681 5.363 5.244 1.00 92.06 189 ASP A N 1
ATOM 1522 C CA . ASP A 1 189 ? -8.905 4.459 4.387 1.00 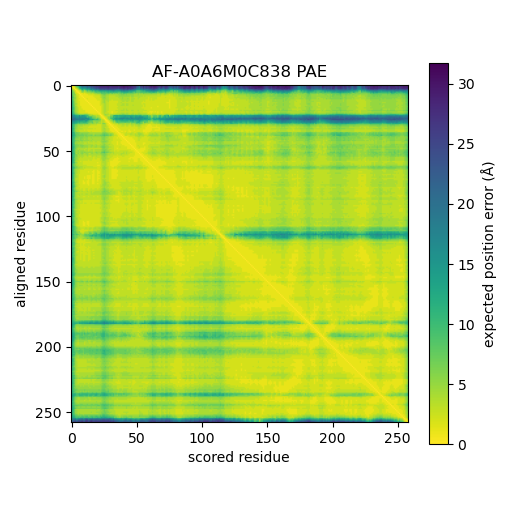92.06 189 ASP A CA 1
ATOM 1523 C C . ASP A 1 189 ? -9.834 3.813 3.349 1.00 92.06 189 ASP A C 1
ATOM 1525 O O . ASP A 1 189 ? -11.058 3.815 3.517 1.00 92.06 189 ASP A O 1
ATOM 1529 N N . GLY A 1 190 ? -9.251 3.297 2.268 1.00 87.56 190 GLY A N 1
ATOM 1530 C CA . GLY A 1 190 ? -9.966 2.739 1.123 1.00 87.56 190 GLY A CA 1
ATOM 1531 C C . GLY A 1 190 ? -10.062 3.680 -0.084 1.00 87.56 190 GLY A C 1
ATOM 1532 O O . GLY A 1 190 ? -9.558 4.808 -0.091 1.00 87.56 190 GLY A O 1
ATOM 1533 N N . ALA A 1 191 ? -10.668 3.180 -1.165 1.00 83.94 191 ALA A N 1
ATOM 1534 C CA . ALA A 1 191 ? -10.881 3.958 -2.386 1.00 83.94 191 ALA A CA 1
ATOM 1535 C C . ALA A 1 191 ? -11.997 4.991 -2.197 1.00 83.94 191 ALA A C 1
ATOM 1537 O O . ALA A 1 191 ? -12.794 4.890 -1.270 1.00 83.94 191 ALA A O 1
ATOM 1538 N N . LYS A 1 192 ? -12.061 6.004 -3.070 1.00 81.38 192 LYS A N 1
ATOM 1539 C CA . LYS A 1 192 ? -12.987 7.147 -2.925 1.00 81.38 192 LYS A CA 1
ATOM 1540 C C . LYS A 1 192 ? -14.460 6.737 -2.746 1.00 81.38 192 LYS A C 1
ATOM 1542 O O . LYS A 1 192 ? -15.191 7.415 -2.028 1.00 81.38 192 LYS A O 1
ATOM 1547 N N . ASP A 1 193 ? -14.873 5.661 -3.400 1.00 82.19 193 ASP A N 1
ATOM 1548 C CA . ASP A 1 193 ? -16.203 5.044 -3.378 1.00 82.19 193 ASP A CA 1
ATOM 1549 C C . ASP A 1 193 ? -16.322 3.871 -2.386 1.00 82.19 193 ASP A C 1
ATOM 1551 O O . ASP A 1 193 ? -17.405 3.327 -2.205 1.00 82.19 193 ASP A O 1
ATOM 1555 N N . ARG A 1 194 ? -15.219 3.491 -1.731 1.00 88.06 194 ARG A N 1
ATOM 1556 C CA . ARG A 1 194 ? -15.097 2.330 -0.838 1.00 88.06 194 ARG A CA 1
ATOM 1557 C C . ARG A 1 194 ? -14.378 2.706 0.458 1.00 88.06 194 ARG A C 1
ATOM 1559 O O . ARG A 1 194 ? -13.385 2.090 0.841 1.00 88.06 194 ARG A O 1
ATOM 1566 N N . LEU A 1 195 ? -14.830 3.790 1.088 1.00 91.62 195 LEU A N 1
ATOM 1567 C CA . LEU A 1 195 ? -14.203 4.325 2.296 1.00 91.62 195 LEU A CA 1
ATOM 1568 C C . LEU A 1 195 ? -14.731 3.640 3.551 1.00 91.62 195 LEU A C 1
ATOM 1570 O O . LEU A 1 195 ? -15.941 3.480 3.721 1.00 91.62 195 LEU A O 1
ATOM 1574 N N . ILE A 1 196 ? -13.815 3.358 4.471 1.00 95.44 196 ILE A N 1
ATOM 1575 C CA . ILE A 1 196 ? -14.117 2.990 5.853 1.00 95.44 196 ILE A CA 1
ATOM 1576 C C . ILE A 1 196 ? -13.591 4.097 6.756 1.00 95.44 196 ILE A C 1
ATOM 1578 O O . ILE A 1 196 ? -12.553 4.709 6.484 1.00 95.44 196 ILE A O 1
ATOM 1582 N N . LYS A 1 197 ? -14.334 4.390 7.822 1.00 96.94 197 LYS A N 1
ATOM 1583 C CA . LYS A 1 197 ? -13.986 5.438 8.777 1.00 96.94 197 LYS A CA 1
ATOM 1584 C C . LYS A 1 197 ? -13.624 4.854 10.134 1.00 96.94 197 LYS A C 1
ATOM 1586 O O . LYS A 1 197 ? -14.380 4.081 10.711 1.00 96.94 197 LYS A O 1
ATOM 1591 N N . LEU A 1 198 ? -12.523 5.328 10.704 1.00 98.00 198 LEU A N 1
ATOM 1592 C CA . LEU A 1 198 ? -12.287 5.239 12.141 1.00 98.00 198 LEU A CA 1
ATOM 1593 C C . LEU A 1 198 ? -12.668 6.571 12.780 1.00 98.00 198 LEU A C 1
ATOM 1595 O O . LEU A 1 198 ? -12.130 7.621 12.408 1.00 98.00 198 LEU A O 1
ATOM 1599 N N . TRP A 1 199 ? -13.595 6.536 13.733 1.00 98.06 199 TRP A N 1
ATOM 1600 C CA . TRP A 1 199 ? -14.009 7.708 14.498 1.00 98.06 199 TRP A CA 1
ATOM 1601 C C . TRP A 1 199 ? -13.384 7.700 15.892 1.00 98.06 199 TRP A C 1
ATOM 1603 O O . TRP A 1 199 ? -13.571 6.764 16.661 1.00 98.06 199 TRP A O 1
ATOM 1613 N N . ILE A 1 200 ? -12.659 8.764 16.232 1.00 98.12 200 ILE A N 1
ATOM 1614 C CA . ILE A 1 200 ? -12.035 8.962 17.541 1.00 98.12 200 ILE A CA 1
ATOM 1615 C C . ILE A 1 200 ? -12.852 10.022 18.292 1.00 98.12 200 ILE A C 1
ATOM 1617 O O . ILE A 1 200 ? -12.674 11.218 18.024 1.00 98.12 200 ILE A O 1
ATOM 1621 N N . PRO A 1 201 ? -13.749 9.635 19.215 1.00 97.38 201 PRO A N 1
ATOM 1622 C CA . PRO A 1 201 ? -14.533 10.590 19.988 1.00 97.38 201 PRO A CA 1
ATOM 1623 C C . PRO A 1 201 ? -13.630 11.362 20.952 1.00 97.38 201 PRO A C 1
ATOM 1625 O O . PRO A 1 201 ? -12.605 10.849 21.398 1.00 97.38 201 PRO A O 1
ATOM 1628 N N . ASP A 1 202 ? -13.994 12.606 21.265 1.00 95.12 202 ASP A N 1
ATOM 1629 C CA . ASP A 1 202 ? -13.314 13.435 22.270 1.00 95.12 202 ASP A CA 1
ATOM 1630 C C . ASP A 1 202 ? -11.788 13.499 22.091 1.00 95.12 202 ASP A C 1
ATOM 1632 O O . ASP A 1 202 ? -11.024 13.541 23.060 1.00 95.12 202 ASP A O 1
ATOM 1636 N N . ALA A 1 203 ? -11.324 13.520 20.838 1.00 93.44 203 ALA A N 1
ATOM 1637 C CA . ALA A 1 203 ? -9.907 13.449 20.476 1.00 93.44 203 ALA A CA 1
ATOM 1638 C C . ALA A 1 203 ? -9.045 14.563 21.112 1.00 93.44 203 ALA A C 1
ATOM 1640 O O . ALA A 1 203 ? -7.834 14.423 21.242 1.00 93.44 203 ALA A O 1
ATOM 1641 N N . LYS A 1 204 ? -9.643 15.675 21.552 1.00 91.38 204 LYS A N 1
ATOM 1642 C CA . LYS A 1 204 ? -8.929 16.764 22.244 1.00 91.38 204 LYS A CA 1
ATOM 1643 C C . LYS A 1 204 ? -8.783 16.537 23.760 1.00 91.38 204 LYS A C 1
ATOM 1645 O O . LYS A 1 204 ? -8.048 17.273 24.419 1.00 91.38 204 LYS A O 1
ATOM 1650 N N . SER A 1 205 ? -9.461 15.538 24.325 1.00 93.69 205 SER A N 1
ATOM 1651 C CA . SER A 1 205 ? -9.435 15.243 25.761 1.00 93.69 205 SER A CA 1
ATOM 1652 C C . SER A 1 205 ? -8.103 14.633 26.210 1.00 93.69 205 SER A C 1
ATOM 1654 O O . SER A 1 205 ? -7.377 14.007 25.436 1.00 93.69 205 SER A O 1
ATOM 1656 N N . SER A 1 206 ? -7.777 14.778 27.498 1.00 94.12 206 SER A N 1
ATOM 1657 C CA . SER A 1 206 ? -6.601 14.137 28.103 1.00 94.12 206 SER A CA 1
ATOM 1658 C C . SER A 1 206 ? -6.660 12.611 28.027 1.00 94.12 206 SER A C 1
ATOM 1660 O O . SER A 1 206 ? -5.627 11.984 27.788 1.00 94.12 206 SER A O 1
ATOM 1662 N N . LYS A 1 207 ? -7.864 12.037 28.149 1.00 95.00 207 LYS A N 1
ATOM 1663 C CA . LYS A 1 207 ? -8.130 10.595 28.065 1.00 95.00 207 LYS A CA 1
ATOM 1664 C C . LYS A 1 207 ? -7.682 9.993 26.730 1.00 95.00 207 LYS A C 1
ATOM 1666 O O . LYS A 1 207 ? -7.126 8.903 26.722 1.00 95.00 207 LYS A O 1
ATOM 1671 N N . MET A 1 208 ? -7.853 10.718 25.623 1.00 96.50 208 MET A N 1
ATOM 1672 C CA . MET A 1 208 ? -7.519 10.223 24.278 1.00 96.50 208 MET A CA 1
ATOM 1673 C C . MET A 1 208 ? -6.055 10.444 23.871 1.00 96.50 208 MET A C 1
ATOM 1675 O O . MET A 1 208 ? -5.608 9.925 22.845 1.00 96.50 208 MET A O 1
ATOM 1679 N N . ARG A 1 209 ? -5.266 11.180 24.669 1.00 95.75 209 ARG A N 1
ATOM 1680 C CA . ARG A 1 209 ? -3.859 11.483 24.344 1.00 95.75 209 ARG A CA 1
ATOM 1681 C C . ARG A 1 209 ? -2.983 10.239 24.145 1.00 95.75 209 ARG A C 1
ATOM 1683 O O . ARG A 1 209 ? -2.184 10.275 23.208 1.00 95.75 209 ARG A O 1
ATOM 1690 N N . PRO A 1 210 ? -3.074 9.167 24.963 1.00 97.69 210 PRO A N 1
ATOM 1691 C CA . PRO A 1 210 ? -2.255 7.972 24.758 1.00 97.69 210 PRO A CA 1
ATOM 1692 C C . PRO A 1 210 ? -2.515 7.311 23.401 1.00 97.69 210 PRO A C 1
ATOM 1694 O O . PRO A 1 210 ? -1.561 7.033 22.676 1.00 97.69 210 PRO A O 1
ATOM 1697 N N . LEU A 1 211 ? -3.788 7.159 23.016 1.00 98.12 211 LEU A N 1
ATOM 1698 C CA . LEU A 1 211 ? -4.178 6.617 21.713 1.00 98.12 211 LEU A CA 1
ATOM 1699 C C . LEU A 1 211 ? -3.621 7.464 20.568 1.00 98.12 211 LEU A C 1
ATOM 1701 O O . LEU A 1 211 ? -2.925 6.946 19.700 1.00 98.12 211 LEU A O 1
ATOM 1705 N N . LEU A 1 212 ? -3.851 8.778 20.589 1.00 97.62 212 LEU A N 1
ATOM 1706 C CA . LEU A 1 212 ? -3.363 9.675 19.537 1.00 97.62 212 LEU A CA 1
ATOM 1707 C C . LEU A 1 212 ? -1.836 9.688 19.426 1.00 97.62 212 LEU A C 1
ATOM 1709 O O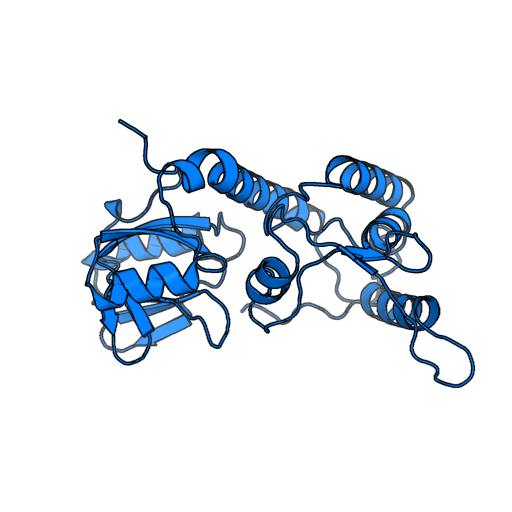 . LEU A 1 212 ? -1.293 9.794 18.326 1.00 97.62 212 LEU A O 1
ATOM 1713 N N . ARG A 1 213 ? -1.131 9.563 20.556 1.00 97.75 213 ARG A N 1
ATOM 1714 C CA . ARG A 1 213 ? 0.330 9.463 20.578 1.00 97.75 213 ARG A CA 1
ATOM 1715 C C . ARG A 1 213 ? 0.808 8.149 19.971 1.00 97.75 213 ARG A C 1
ATOM 1717 O O . ARG A 1 213 ? 1.749 8.185 19.185 1.00 97.75 213 ARG A O 1
ATOM 1724 N N . LEU A 1 214 ? 0.167 7.023 20.295 1.00 98.19 214 LEU A N 1
ATOM 1725 C CA . LEU A 1 214 ? 0.477 5.735 19.673 1.00 98.19 214 LEU A CA 1
ATOM 1726 C C . LEU A 1 214 ? 0.263 5.807 18.157 1.00 98.19 214 LEU A C 1
ATOM 1728 O O . LEU A 1 214 ? 1.180 5.493 17.403 1.00 98.19 214 LEU A O 1
ATOM 1732 N N . LEU A 1 215 ? -0.903 6.293 17.722 1.00 98.12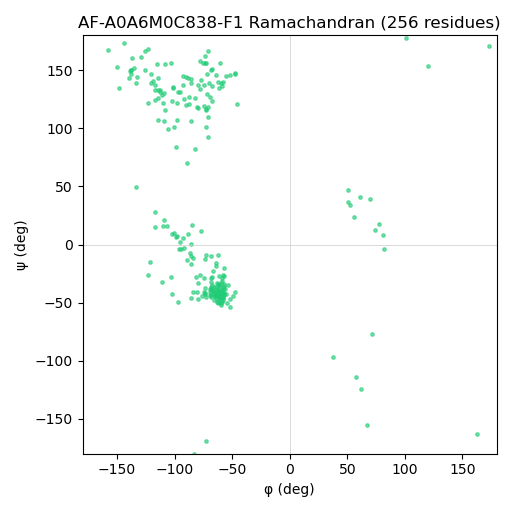 215 LEU A N 1
ATOM 1733 C CA . LEU A 1 215 ? -1.247 6.479 16.312 1.00 98.12 215 LEU A CA 1
ATOM 1734 C C . LEU A 1 215 ? -0.173 7.276 15.560 1.00 98.12 215 LEU A C 1
ATOM 1736 O O . LEU A 1 215 ? 0.403 6.792 14.583 1.00 98.12 215 LEU A O 1
ATOM 1740 N N . LYS A 1 216 ? 0.167 8.458 16.086 1.00 97.56 216 LYS A N 1
ATOM 1741 C CA . LYS A 1 216 ? 1.171 9.350 15.499 1.00 97.56 216 LYS A CA 1
ATOM 1742 C C . LYS A 1 216 ? 2.573 8.747 15.477 1.00 97.56 216 LYS A C 1
ATOM 1744 O O . LYS A 1 216 ? 3.254 8.860 14.465 1.00 97.56 216 LYS A O 1
ATOM 1749 N N . ASN A 1 217 ? 3.020 8.166 16.586 1.00 97.44 217 ASN A N 1
ATOM 1750 C CA . ASN A 1 217 ? 4.414 7.749 16.736 1.00 97.44 217 ASN A CA 1
ATOM 1751 C C . ASN A 1 217 ? 4.698 6.394 16.084 1.00 97.44 217 ASN A C 1
ATOM 1753 O O . ASN A 1 217 ? 5.836 6.138 15.703 1.00 97.44 217 ASN A O 1
ATOM 1757 N N . ARG A 1 218 ? 3.692 5.515 15.991 1.00 97.69 218 ARG A N 1
ATOM 1758 C CA . ARG A 1 218 ? 3.868 4.146 15.499 1.00 97.69 218 ARG A CA 1
ATOM 1759 C C . ARG A 1 218 ? 3.391 3.957 14.070 1.00 97.69 218 ARG A C 1
ATOM 1761 O O . ARG A 1 218 ? 4.075 3.270 13.318 1.00 97.69 218 ARG A O 1
ATOM 1768 N N . TYR A 1 219 ? 2.242 4.518 13.697 1.00 98.06 219 TYR A N 1
ATOM 1769 C CA . TYR A 1 219 ? 1.562 4.113 12.465 1.00 98.06 219 TYR A CA 1
ATOM 1770 C C . TYR A 1 219 ? 1.569 5.181 11.363 1.00 98.06 219 TYR A C 1
ATOM 1772 O O . TYR A 1 219 ? 1.643 4.823 10.193 1.00 98.06 219 TYR A O 1
ATOM 1780 N N . PHE A 1 220 ? 1.537 6.471 11.697 1.00 97.44 220 PHE A N 1
ATOM 1781 C CA . PHE A 1 220 ? 1.410 7.536 10.691 1.00 97.44 220 PHE A CA 1
ATOM 1782 C C . PHE A 1 220 ? 2.705 7.792 9.901 1.00 97.44 220 PHE A C 1
ATOM 1784 O O . PHE A 1 220 ? 3.813 7.553 10.385 1.00 97.44 220 PHE A O 1
ATOM 1791 N N . GLY A 1 221 ? 2.576 8.349 8.693 1.00 94.88 221 GLY A N 1
ATOM 1792 C CA . GLY A 1 221 ? 3.699 8.784 7.861 1.00 94.88 221 GLY A CA 1
ATOM 1793 C C . GLY A 1 221 ? 4.631 7.635 7.472 1.00 94.88 221 GLY A C 1
ATOM 1794 O O . GLY A 1 221 ? 4.191 6.639 6.902 1.00 94.88 221 GLY A O 1
ATOM 1795 N N . LEU A 1 222 ? 5.924 7.778 7.789 1.00 95.06 222 LEU A N 1
ATOM 1796 C CA . LEU A 1 222 ? 6.939 6.726 7.619 1.00 95.06 222 LEU A CA 1
ATOM 1797 C C . LEU A 1 222 ? 6.995 5.745 8.808 1.00 95.06 222 LEU A C 1
ATOM 1799 O O . LEU A 1 222 ? 7.976 5.026 8.983 1.00 95.06 222 LEU A O 1
ATOM 1803 N N . GLY A 1 223 ? 5.953 5.718 9.641 1.00 95.62 223 GLY A N 1
ATOM 1804 C CA . GLY A 1 223 ? 5.735 4.663 10.623 1.00 95.62 223 GLY A CA 1
ATOM 1805 C C . GLY A 1 223 ? 5.292 3.348 9.974 1.00 95.62 223 GLY A C 1
ATOM 1806 O O . GLY A 1 223 ? 5.296 3.178 8.757 1.00 95.62 223 GLY A O 1
ATOM 1807 N N . ARG A 1 224 ? 4.858 2.399 10.798 1.00 96.06 224 ARG A N 1
ATOM 1808 C CA . ARG A 1 224 ? 4.424 1.059 10.380 1.00 96.06 224 ARG A CA 1
ATOM 1809 C C . ARG A 1 224 ? 3.277 1.074 9.356 1.00 96.06 224 ARG A C 1
ATOM 1811 O O . ARG A 1 224 ? 3.232 0.206 8.487 1.00 96.06 224 ARG A O 1
ATOM 1818 N N . GLY A 1 225 ? 2.368 2.046 9.443 1.00 96.00 225 GLY A N 1
ATOM 1819 C CA . GLY A 1 225 ? 1.160 2.136 8.620 1.00 96.00 225 GLY A CA 1
ATOM 1820 C C . GLY A 1 225 ? 0.114 1.091 8.980 1.00 96.00 225 GLY A C 1
ATOM 1821 O O . GLY A 1 225 ? -0.856 1.407 9.662 1.00 96.00 225 GLY A O 1
ATOM 1822 N N . TYR A 1 226 ? 0.338 -0.146 8.535 1.00 97.62 226 TYR A N 1
ATOM 1823 C CA . TYR A 1 226 ? -0.602 -1.249 8.697 1.00 97.62 226 TYR A CA 1
ATOM 1824 C C . TYR A 1 226 ? -0.776 -1.685 10.152 1.00 97.62 226 TYR A C 1
ATOM 1826 O O . TYR A 1 226 ? 0.202 -1.853 10.892 1.00 97.62 226 TYR A O 1
ATOM 1834 N N . VAL A 1 227 ? -2.031 -1.918 10.528 1.00 98.12 227 VAL A N 1
ATOM 1835 C CA . VAL A 1 227 ? -2.458 -2.340 11.864 1.00 98.12 227 VAL A CA 1
ATOM 1836 C C . VAL A 1 227 ? -3.730 -3.185 11.768 1.00 98.12 227 VAL A C 1
ATOM 1838 O O . VAL A 1 227 ? -4.525 -3.019 10.842 1.00 98.12 227 VAL A O 1
ATOM 1841 N N . TYR A 1 228 ? -3.928 -4.076 12.734 1.00 98.50 228 TYR A N 1
ATOM 1842 C CA . TYR A 1 228 ? -5.183 -4.794 12.923 1.00 98.50 228 TYR A CA 1
ATOM 1843 C C . TYR A 1 228 ? -6.078 -3.984 13.865 1.00 98.50 228 TYR A C 1
ATOM 1845 O O . TYR A 1 228 ? -5.679 -3.718 15.000 1.00 98.50 228 TYR A O 1
ATOM 1853 N N . ILE A 1 229 ? -7.259 -3.575 13.396 1.00 98.31 229 ILE A N 1
ATOM 1854 C CA . ILE A 1 229 ? -8.249 -2.825 14.178 1.00 98.31 229 ILE A CA 1
ATOM 1855 C C . ILE A 1 229 ? -9.433 -3.730 14.495 1.00 98.31 229 ILE A C 1
ATOM 1857 O O . ILE A 1 229 ? -10.147 -4.140 13.587 1.00 98.31 229 ILE A O 1
ATOM 1861 N N . SER A 1 230 ? -9.652 -4.021 15.775 1.00 98.19 230 SER A N 1
ATOM 1862 C CA . SER A 1 230 ? -10.794 -4.811 16.243 1.00 98.19 230 SER A CA 1
ATOM 1863 C C . SER A 1 230 ? -11.887 -3.921 16.826 1.00 98.19 230 SER A C 1
ATOM 1865 O O . SER A 1 230 ? -11.626 -3.014 17.626 1.00 98.19 230 SER A O 1
ATOM 1867 N N . GLY A 1 231 ? -13.132 -4.179 16.450 1.00 97.94 231 GLY A N 1
ATOM 1868 C CA . GLY A 1 231 ? -14.264 -3.438 16.980 1.00 97.94 231 GLY A CA 1
ATOM 1869 C C . GLY A 1 231 ? -15.573 -3.780 16.297 1.00 97.94 231 GLY A C 1
ATOM 1870 O O . GLY A 1 231 ? -15.607 -4.448 15.267 1.00 97.94 231 GLY A O 1
ATOM 1871 N N . LYS A 1 232 ? -16.659 -3.274 16.881 1.00 98.25 232 LYS A N 1
ATOM 1872 C CA . LYS A 1 232 ? -17.957 -3.267 16.219 1.00 98.25 232 LYS A CA 1
ATOM 1873 C C . LYS A 1 232 ? -17.891 -2.307 15.032 1.00 98.25 232 LYS A C 1
ATOM 1875 O O . LYS A 1 232 ? -17.534 -1.142 15.231 1.00 98.25 232 LYS A O 1
ATOM 1880 N N . VAL A 1 233 ? -18.197 -2.802 13.840 1.00 98.38 233 VAL A N 1
ATOM 1881 C CA . VAL A 1 233 ? -18.369 -1.981 12.642 1.00 98.38 233 VAL A CA 1
ATOM 1882 C C . VAL A 1 233 ? -19.857 -1.720 12.448 1.00 98.38 233 VAL A C 1
ATOM 1884 O O . VAL A 1 233 ? -20.663 -2.637 12.538 1.00 98.38 233 VAL A O 1
ATOM 1887 N N . GLU A 1 234 ? -20.235 -0.466 12.230 1.00 98.00 234 GLU A N 1
ATOM 1888 C CA . GLU A 1 234 ? -21.630 -0.059 12.042 1.00 98.00 234 GLU A CA 1
ATOM 1889 C C . GLU A 1 234 ? -21.747 0.911 10.869 1.00 98.00 234 GLU A C 1
ATOM 1891 O O . GLU A 1 234 ? -20.822 1.672 10.572 1.00 98.00 234 GLU A O 1
ATOM 1896 N N . MET A 1 235 ? -22.905 0.925 10.211 1.00 97.38 235 MET A N 1
ATOM 1897 C CA . MET A 1 235 ? -23.212 1.963 9.233 1.00 97.38 235 MET A CA 1
ATOM 1898 C C . MET A 1 235 ? -23.446 3.303 9.931 1.00 97.38 235 MET A C 1
ATOM 1900 O O . MET A 1 235 ? -24.396 3.478 10.695 1.00 97.38 235 MET A O 1
ATOM 1904 N N . TYR A 1 236 ? -22.609 4.291 9.617 1.00 93.88 236 TYR A N 1
ATOM 1905 C CA . TYR A 1 236 ? -22.840 5.680 9.989 1.00 93.88 236 TYR A CA 1
ATOM 1906 C C . TYR A 1 236 ? -23.070 6.514 8.733 1.00 93.88 236 TYR A C 1
ATOM 1908 O O . TYR A 1 236 ? -22.136 6.834 7.992 1.00 93.88 236 TYR A O 1
ATOM 1916 N N . ARG A 1 237 ? -24.328 6.921 8.530 1.00 89.31 237 ARG A N 1
ATOM 1917 C CA . ARG A 1 237 ? -24.805 7.516 7.273 1.00 89.31 237 ARG A CA 1
ATOM 1918 C C . ARG A 1 237 ? -24.561 6.547 6.110 1.00 89.31 237 ARG A C 1
ATOM 1920 O O . ARG A 1 237 ? -25.166 5.488 6.080 1.00 89.31 237 ARG A O 1
ATOM 1927 N N . ASP A 1 238 ? -23.687 6.910 5.182 1.00 88.75 238 ASP A N 1
ATOM 1928 C CA . ASP A 1 238 ? -23.394 6.210 3.935 1.00 88.75 238 ASP A CA 1
ATOM 1929 C C . ASP A 1 238 ? -22.130 5.336 4.005 1.00 88.75 238 ASP A C 1
ATOM 1931 O O . ASP A 1 238 ? -21.678 4.851 2.972 1.00 88.75 238 ASP A O 1
ATOM 1935 N N . LYS A 1 239 ? -21.499 5.183 5.183 1.00 93.75 239 LYS A N 1
ATOM 1936 C CA . LYS A 1 239 ? -20.177 4.540 5.304 1.00 93.75 239 LYS A CA 1
ATOM 1937 C C . LYS A 1 239 ? -20.065 3.626 6.524 1.00 93.75 239 LYS A C 1
ATOM 1939 O O . LYS A 1 239 ? -20.531 4.020 7.598 1.00 93.75 239 LYS A O 1
ATOM 1944 N N . PRO A 1 240 ? -19.348 2.495 6.406 1.00 97.56 240 PRO A N 1
ATOM 1945 C CA . PRO A 1 240 ? -18.893 1.727 7.558 1.00 97.56 240 PRO A CA 1
ATOM 1946 C C . PRO A 1 240 ? -18.004 2.564 8.485 1.00 97.56 240 PRO A C 1
ATOM 1948 O O . PRO A 1 240 ? -17.098 3.281 8.038 1.00 97.56 240 PRO A O 1
ATOM 1951 N N . GLU A 1 241 ? -18.241 2.450 9.787 1.00 98.12 241 GLU A N 1
ATOM 1952 C CA . GLU A 1 241 ? -17.489 3.122 10.841 1.00 98.12 241 GLU A CA 1
ATOM 1953 C C . GLU A 1 241 ? -17.116 2.147 11.965 1.00 98.12 241 GLU A C 1
ATOM 1955 O O . GLU A 1 241 ? -17.946 1.359 12.409 1.00 98.12 241 GLU A O 1
ATOM 1960 N N . ILE A 1 242 ? -15.886 2.255 12.476 1.00 98.56 242 ILE A N 1
ATOM 1961 C CA . ILE A 1 242 ? -15.507 1.735 13.798 1.00 98.56 242 ILE A CA 1
ATOM 1962 C C . ILE A 1 242 ? -15.191 2.917 14.719 1.00 98.56 242 ILE A C 1
ATOM 1964 O O . ILE A 1 242 ? -14.388 3.795 14.383 1.00 98.56 242 ILE A O 1
ATOM 1968 N N . ILE A 1 243 ? -15.771 2.917 15.920 1.00 98.31 243 ILE A N 1
ATOM 1969 C CA . ILE A 1 243 ? -15.403 3.862 16.980 1.00 98.31 243 ILE A CA 1
ATOM 1970 C C . ILE A 1 243 ? -14.112 3.378 17.652 1.00 98.31 243 ILE A C 1
ATOM 1972 O O . ILE A 1 243 ? -14.077 2.318 18.282 1.00 98.31 243 ILE A O 1
ATOM 1976 N N . LEU A 1 244 ? -13.053 4.179 17.549 1.00 97.81 244 LEU A N 1
ATOM 1977 C CA . LEU A 1 244 ? -11.735 3.913 18.114 1.00 97.81 244 LEU A CA 1
ATOM 1978 C C . LEU A 1 244 ? -11.549 4.702 19.419 1.00 97.81 244 LEU A C 1
ATOM 1980 O O . LEU A 1 244 ? -11.271 5.903 19.413 1.00 97.81 244 LEU A O 1
ATOM 1984 N N . LYS A 1 245 ? -11.713 4.015 20.549 1.00 96.38 245 LYS A N 1
ATOM 1985 C CA . LYS A 1 245 ? -11.705 4.595 21.903 1.00 96.38 245 LYS A CA 1
ATOM 1986 C C . LYS A 1 245 ? -10.640 4.012 22.830 1.00 96.38 245 LYS A C 1
ATOM 1988 O O . LYS A 1 245 ? -10.378 4.606 23.873 1.00 96.38 245 LYS A O 1
ATOM 1993 N N . ASP A 1 246 ? -10.052 2.873 22.471 1.00 95.44 246 ASP A N 1
ATOM 1994 C CA . ASP A 1 246 ? -9.161 2.116 23.348 1.00 95.44 246 ASP A CA 1
ATOM 1995 C C . ASP A 1 246 ? -7.920 1.579 22.618 1.00 95.44 246 ASP A C 1
ATOM 1997 O O . ASP A 1 246 ? -7.963 1.296 21.421 1.00 95.44 246 ASP A O 1
ATOM 2001 N N . LEU A 1 247 ? -6.806 1.442 23.346 1.00 97.19 247 LEU A N 1
ATOM 2002 C CA . LEU A 1 247 ? -5.545 0.921 22.806 1.00 97.19 247 LEU A CA 1
ATOM 2003 C C . LEU A 1 247 ? -5.631 -0.567 22.444 1.00 97.19 247 LEU A C 1
ATOM 2005 O O . LEU A 1 247 ? -4.984 -0.987 21.490 1.00 97.19 247 LEU A O 1
ATOM 2009 N N . GLY A 1 248 ? -6.434 -1.346 23.170 1.00 96.88 248 GLY A N 1
ATOM 2010 C CA . GLY A 1 248 ? -6.650 -2.772 22.931 1.00 96.88 248 GLY A CA 1
ATOM 2011 C C . GLY A 1 248 ? -7.405 -3.075 21.638 1.00 96.88 248 GLY A C 1
ATOM 2012 O O . GLY A 1 248 ? -7.434 -4.221 21.206 1.00 96.88 248 GLY A O 1
ATOM 2013 N N . GLN A 1 249 ? -7.967 -2.058 20.975 1.00 97.88 249 GLN A N 1
ATOM 2014 C CA . GLN A 1 249 ? -8.513 -2.210 19.625 1.00 97.88 249 GLN A CA 1
ATOM 2015 C C . GLN A 1 249 ? -7.420 -2.322 18.557 1.00 97.88 249 GLN A C 1
ATOM 2017 O O . GLN A 1 249 ? -7.743 -2.653 17.422 1.00 97.88 249 GLN A O 1
ATOM 2022 N N . LEU A 1 250 ? -6.158 -2.018 18.881 1.00 98.25 250 LEU A N 1
ATOM 2023 C CA . LEU A 1 250 ? -5.043 -2.036 17.940 1.00 98.25 250 LEU A CA 1
ATOM 2024 C C . LEU A 1 250 ? -4.112 -3.207 18.241 1.00 98.25 250 LEU A C 1
ATOM 2026 O O . LEU A 1 250 ? -3.630 -3.354 19.363 1.00 98.25 250 LEU A O 1
ATOM 2030 N N . SER A 1 251 ? -3.772 -3.973 17.209 1.00 97.62 251 SER A N 1
ATOM 2031 C CA . SER A 1 251 ? -2.740 -5.005 17.281 1.00 97.62 251 SER A CA 1
ATOM 2032 C C . SER A 1 251 ? -1.777 -4.902 16.101 1.00 97.62 251 SER A C 1
ATOM 2034 O O . SER A 1 251 ? -2.166 -4.599 14.974 1.00 97.62 251 SER A O 1
ATOM 2036 N N . ASP A 1 252 ? -0.497 -5.182 16.346 1.00 97.38 252 ASP A N 1
ATOM 2037 C CA . ASP A 1 252 ? 0.512 -5.320 15.288 1.00 97.38 252 ASP A CA 1
ATOM 2038 C C . ASP A 1 252 ? 0.541 -6.718 14.662 1.00 97.38 252 ASP A C 1
ATOM 2040 O O . ASP A 1 252 ? 1.212 -6.928 13.643 1.00 97.38 252 ASP A O 1
ATOM 2044 N N . PHE A 1 253 ? -0.150 -7.665 15.292 1.00 95.00 253 PHE A N 1
ATOM 2045 C CA . PHE A 1 253 ? -0.203 -9.068 14.917 1.00 95.00 253 PHE A CA 1
ATOM 2046 C C . PHE A 1 253 ? -1.648 -9.476 14.621 1.00 95.00 253 PHE A C 1
ATOM 2048 O O . PHE A 1 253 ? -2.568 -8.949 15.255 1.00 95.00 253 PHE A O 1
ATOM 2055 N N . PRO A 1 254 ? -1.852 -10.405 13.675 1.00 92.06 254 PRO A N 1
ATOM 2056 C CA . PRO A 1 254 ? -3.175 -10.958 13.442 1.00 92.06 254 PRO A CA 1
ATOM 2057 C C . PRO A 1 254 ? -3.691 -11.657 14.710 1.00 92.06 254 PRO A C 1
ATOM 2059 O O . PRO A 1 254 ? -2.877 -12.068 15.548 1.00 92.06 254 PRO A O 1
ATOM 2062 N N . PRO A 1 255 ? -5.020 -11.795 14.862 1.00 89.38 255 PRO A N 1
ATOM 2063 C CA . PRO A 1 255 ? -5.605 -12.610 15.919 1.00 89.38 255 PRO A CA 1
ATOM 2064 C C . PRO A 1 255 ? -5.007 -14.022 15.914 1.00 89.38 255 PRO A C 1
ATOM 2066 O O . PRO A 1 255 ? -4.666 -14.555 14.859 1.00 89.38 255 PRO A O 1
ATOM 2069 N N . GLN A 1 256 ? -4.859 -14.629 17.089 1.00 82.88 256 GLN A N 1
ATOM 2070 C CA . GLN A 1 256 ? -4.457 -16.031 17.174 1.00 82.88 256 GLN A CA 1
ATOM 2071 C C . GLN A 1 256 ? -5.677 -16.919 16.913 1.00 82.88 256 GLN A C 1
ATOM 2073 O O . GLN A 1 256 ? -6.766 -16.633 17.411 1.00 82.88 256 GLN A O 1
ATOM 2078 N N . ILE A 1 257 ? -5.492 -17.983 16.130 1.00 66.81 257 ILE A N 1
ATOM 2079 C CA . ILE A 1 257 ? -6.455 -19.087 16.079 1.00 66.81 257 ILE A CA 1
ATOM 2080 C C . ILE A 1 257 ? -6.290 -19.831 17.406 1.00 66.81 257 ILE A C 1
ATOM 2082 O O . ILE A 1 257 ? -5.192 -20.317 17.684 1.00 66.81 257 ILE A O 1
ATOM 2086 N N . ASN A 1 258 ? -7.336 -19.847 18.232 1.00 52.31 258 ASN A N 1
ATOM 2087 C CA . ASN A 1 258 ? -7.399 -20.728 19.400 1.00 52.31 258 ASN A CA 1
ATOM 2088 C C . ASN A 1 258 ? -7.700 -22.161 18.967 1.00 52.31 258 ASN A C 1
ATOM 2090 O O . ASN A 1 258 ? -8.525 -22.318 18.037 1.00 52.31 258 ASN A O 1
#